Protein AF-A0A5W3ESB8-F1 (afdb_monomer_lite)

Sequence (251 aa):
MNVNPLAALSGFVAKASTILPKAFSGSQQELALTTYDDMSDVSKWMQQEKFLNFTGMLVPVPPGFNTYVMDHIERLESVWAVLQKIQEGVLSPIDKRFGAMTHDLGMLTLPIGFKFKDLNYPLKNINPKDLVEKLAKSYTNNVIDQRAIEKTYHSAGEIDVAFNRAKALNLEVTKKLQKGIDRTVESINVSVDIISNSQVHPNVAAELVKMADMGADWVELFGLFMKQINELTECLNVTGDRLKTLKANKK

Organism: NCBI:txid340190

Structure (mmCIF, N/CA/C/O backbone):
data_AF-A0A5W3ESB8-F1
#
_entry.id   AF-A0A5W3ESB8-F1
#
loop_
_atom_site.group_PDB
_atom_site.id
_atom_site.type_symbol
_atom_site.label_atom_id
_atom_site.label_alt_id
_atom_site.label_comp_id
_atom_site.label_asym_id
_atom_site.label_entity_id
_atom_site.label_seq_id
_atom_site.pdbx_PDB_ins_code
_atom_site.Cartn_x
_atom_site.Cartn_y
_atom_site.Cartn_z
_atom_site.occupancy
_atom_site.B_iso_or_equiv
_atom_site.auth_seq_id
_atom_site.auth_comp_id
_atom_site.auth_asym_id
_atom_site.auth_atom_id
_atom_site.pdbx_PDB_model_num
ATOM 1 N N . MET A 1 1 ? 3.541 18.394 -30.686 1.00 32.91 1 MET A N 1
ATOM 2 C CA . MET A 1 1 ? 4.261 18.483 -29.398 1.00 32.91 1 MET A CA 1
ATOM 3 C C . MET A 1 1 ? 5.118 17.236 -29.269 1.00 32.91 1 MET A C 1
ATOM 5 O O . MET A 1 1 ? 4.553 16.154 -29.202 1.00 32.91 1 MET A O 1
ATOM 9 N N . ASN A 1 2 ? 6.447 17.370 -29.329 1.00 34.72 2 ASN A N 1
ATOM 10 C CA . ASN A 1 2 ? 7.373 16.267 -29.050 1.00 34.72 2 ASN A CA 1
ATOM 11 C C . ASN A 1 2 ? 7.319 15.989 -27.546 1.00 34.72 2 ASN A C 1
ATOM 13 O O . ASN A 1 2 ? 8.014 16.632 -26.764 1.00 34.72 2 ASN A O 1
ATOM 17 N N . VAL A 1 3 ? 6.431 15.090 -27.135 1.00 49.00 3 VAL A N 1
ATOM 18 C CA . VAL A 1 3 ? 6.453 14.544 -25.779 1.00 49.00 3 VAL A CA 1
ATOM 19 C C . VAL A 1 3 ? 7.736 13.727 -25.695 1.00 49.00 3 VAL A C 1
ATOM 21 O O . VAL A 1 3 ? 7.916 12.825 -26.510 1.00 49.00 3 VAL A O 1
ATOM 24 N N . ASN A 1 4 ? 8.655 14.074 -24.789 1.00 65.44 4 ASN A N 1
ATOM 25 C CA . ASN A 1 4 ? 9.836 13.250 -24.540 1.00 65.44 4 ASN A CA 1
ATOM 26 C C . ASN A 1 4 ? 9.333 11.832 -24.209 1.00 65.44 4 ASN A C 1
ATOM 28 O O . ASN A 1 4 ? 8.689 11.664 -23.169 1.00 65.44 4 ASN A O 1
ATOM 32 N N . PRO A 1 5 ? 9.566 10.827 -25.071 1.00 63.78 5 PRO A N 1
ATOM 33 C CA . PRO A 1 5 ? 8.951 9.514 -24.919 1.00 63.78 5 PRO A CA 1
ATOM 34 C C . PRO A 1 5 ? 9.461 8.774 -23.674 1.00 63.78 5 PRO A C 1
ATOM 36 O O . PRO A 1 5 ? 8.889 7.760 -23.301 1.00 63.78 5 PRO A O 1
ATOM 39 N N . LEU A 1 6 ? 10.497 9.290 -23.001 1.00 80.62 6 LEU A N 1
ATOM 40 C CA . LEU A 1 6 ? 11.041 8.751 -21.754 1.00 80.62 6 LEU A CA 1
ATOM 41 C C . LEU A 1 6 ? 10.543 9.494 -20.501 1.00 80.62 6 LEU A C 1
ATOM 43 O O . LEU A 1 6 ? 10.873 9.092 -19.390 1.00 80.62 6 LEU A O 1
ATOM 47 N N . ALA A 1 7 ? 9.698 10.526 -20.636 1.00 81.12 7 ALA A N 1
ATOM 48 C CA . ALA A 1 7 ? 9.138 11.258 -19.492 1.00 81.12 7 ALA A CA 1
ATOM 49 C C . ALA A 1 7 ? 8.309 10.367 -18.545 1.00 81.12 7 ALA A C 1
ATOM 51 O O . ALA A 1 7 ? 8.210 10.646 -17.352 1.00 81.12 7 ALA A O 1
ATOM 52 N N . ALA A 1 8 ? 7.732 9.272 -19.047 1.00 80.69 8 ALA A N 1
ATOM 53 C CA . ALA A 1 8 ? 7.038 8.304 -18.200 1.00 80.69 8 ALA A CA 1
ATOM 54 C C . ALA A 1 8 ? 8.003 7.488 -17.320 1.00 80.69 8 ALA A C 1
ATOM 56 O O . ALA A 1 8 ? 7.617 7.081 -16.227 1.00 80.69 8 ALA A O 1
ATOM 57 N N . LEU A 1 9 ? 9.263 7.297 -17.738 1.00 84.88 9 LEU A N 1
ATOM 58 C CA . LEU A 1 9 ? 10.273 6.625 -16.913 1.00 84.88 9 LEU A CA 1
ATOM 59 C C . LEU A 1 9 ? 10.604 7.463 -15.683 1.00 84.88 9 LEU A C 1
ATOM 61 O O . LEU A 1 9 ? 10.511 6.976 -14.558 1.00 84.88 9 LEU A O 1
ATOM 65 N N . SER A 1 10 ? 10.923 8.742 -15.887 1.00 84.31 10 SER A N 1
ATOM 66 C CA . SER A 1 10 ? 11.177 9.668 -14.783 1.00 84.31 10 SER A CA 1
ATOM 67 C C . SER A 1 10 ? 9.927 9.884 -13.924 1.00 84.31 10 SER A C 1
ATOM 69 O O . SER A 1 10 ? 10.034 9.952 -12.702 1.00 84.31 10 SER A O 1
ATOM 71 N N . GLY A 1 11 ? 8.734 9.896 -14.530 1.00 86.19 11 GLY A N 1
ATOM 72 C CA . GLY A 1 11 ? 7.457 9.912 -13.812 1.00 86.19 11 GLY A CA 1
ATOM 73 C C . GLY A 1 11 ? 7.246 8.687 -12.913 1.00 86.19 11 GLY A C 1
ATOM 74 O O . GLY A 1 11 ? 6.858 8.840 -11.755 1.00 86.19 11 GLY A O 1
ATOM 75 N N . PHE A 1 12 ? 7.538 7.480 -13.404 1.00 88.56 12 PHE A N 1
ATOM 76 C CA . PHE A 1 12 ? 7.481 6.251 -12.609 1.00 88.56 12 PHE A CA 1
ATOM 77 C C . PHE A 1 12 ? 8.464 6.290 -11.438 1.00 88.56 12 PHE A C 1
ATOM 79 O O . PHE A 1 12 ? 8.066 6.022 -10.306 1.00 88.56 12 PHE A O 1
ATOM 86 N N . VAL A 1 13 ? 9.719 6.680 -11.678 1.00 86.12 13 VAL A N 1
ATOM 87 C CA . VAL A 1 13 ? 10.720 6.793 -10.609 1.00 86.12 13 VAL A CA 1
ATOM 88 C C . VAL A 1 13 ? 10.307 7.827 -9.573 1.00 86.12 13 VAL A C 1
ATOM 90 O O . VAL A 1 13 ? 10.358 7.544 -8.381 1.00 86.12 13 VAL A O 1
ATOM 93 N N . ALA A 1 14 ? 9.823 8.994 -10.000 1.00 87.00 14 ALA A N 1
ATOM 94 C CA . ALA A 1 14 ? 9.329 10.013 -9.083 1.00 87.00 14 ALA A CA 1
ATOM 95 C C . ALA A 1 14 ? 8.182 9.480 -8.210 1.00 87.00 14 ALA A C 1
ATOM 97 O O . ALA A 1 14 ? 8.181 9.704 -6.997 1.00 87.00 14 ALA A O 1
ATOM 98 N N . LYS A 1 15 ? 7.238 8.726 -8.794 1.00 86.94 15 LYS A N 1
ATOM 99 C CA . LYS A 1 15 ? 6.168 8.051 -8.043 1.00 86.94 15 LYS A CA 1
ATOM 100 C C . LYS A 1 15 ? 6.734 7.023 -7.067 1.00 86.94 15 LYS A C 1
ATOM 102 O O . LYS A 1 15 ? 6.386 7.080 -5.893 1.00 86.94 15 LYS A O 1
ATOM 107 N N . ALA A 1 16 ? 7.621 6.133 -7.506 1.00 84.88 16 ALA A N 1
ATOM 108 C CA . ALA A 1 16 ? 8.222 5.099 -6.664 1.00 84.88 16 ALA A CA 1
ATOM 109 C C . ALA A 1 16 ? 8.998 5.700 -5.480 1.00 84.88 16 ALA A C 1
ATOM 111 O O . ALA A 1 16 ? 8.740 5.331 -4.337 1.00 84.88 16 ALA A O 1
ATOM 112 N N . SER A 1 17 ? 9.856 6.689 -5.739 1.00 84.31 17 SER A N 1
ATOM 113 C CA . SER A 1 17 ? 10.657 7.401 -4.733 1.00 84.31 17 SER A CA 1
ATOM 114 C C . SER A 1 17 ? 9.829 8.275 -3.793 1.00 84.31 17 SER A C 1
ATOM 116 O O . SER A 1 17 ? 10.260 8.559 -2.680 1.00 84.31 17 SER A O 1
ATOM 118 N N . THR A 1 18 ? 8.639 8.713 -4.211 1.00 85.19 18 THR A N 1
ATOM 119 C CA . THR A 1 18 ? 7.760 9.527 -3.361 1.00 85.19 18 THR A CA 1
ATOM 120 C C . THR A 1 18 ? 6.802 8.667 -2.551 1.00 85.19 18 THR A C 1
ATOM 122 O O . THR A 1 18 ? 6.626 8.910 -1.363 1.00 85.19 18 THR A O 1
ATOM 125 N N . ILE A 1 19 ? 6.145 7.698 -3.185 1.00 84.06 19 ILE A N 1
ATOM 126 C CA . ILE A 1 19 ? 5.058 6.925 -2.585 1.00 84.06 19 ILE A CA 1
ATOM 127 C C . ILE A 1 19 ? 5.621 5.842 -1.675 1.00 84.06 19 ILE A C 1
ATOM 129 O O . ILE A 1 19 ? 5.184 5.744 -0.533 1.00 84.06 19 ILE A O 1
ATOM 133 N N . LEU A 1 20 ? 6.591 5.049 -2.144 1.00 81.31 20 LEU A N 1
ATOM 134 C CA . LEU A 1 20 ? 7.028 3.875 -1.393 1.00 81.31 20 LEU A CA 1
ATOM 135 C C . LEU A 1 20 ? 7.763 4.261 -0.098 1.00 81.31 20 LEU A C 1
ATOM 137 O O . LEU A 1 20 ? 7.331 3.796 0.952 1.00 81.31 20 LEU A O 1
ATOM 141 N N . PRO A 1 21 ? 8.762 5.169 -0.088 1.00 73.25 21 PRO A N 1
ATOM 142 C CA . PRO A 1 21 ? 9.413 5.578 1.158 1.00 73.25 21 PRO A CA 1
ATOM 143 C C . PRO A 1 21 ? 8.462 6.280 2.139 1.00 73.25 21 PRO A C 1
ATOM 145 O O . PRO A 1 21 ? 8.479 5.984 3.333 1.00 73.25 21 PRO A O 1
ATOM 148 N N . LYS A 1 22 ? 7.576 7.168 1.652 1.00 69.19 22 LYS A N 1
ATOM 149 C CA . LYS A 1 22 ? 6.584 7.853 2.508 1.00 69.19 22 LYS A CA 1
ATOM 150 C C . LYS A 1 22 ? 5.552 6.900 3.093 1.00 69.19 22 LYS A C 1
ATOM 152 O O . LYS A 1 22 ? 5.066 7.121 4.201 1.00 69.19 22 LYS A O 1
ATOM 157 N N . ALA A 1 23 ? 5.218 5.836 2.371 1.00 63.19 23 ALA A N 1
ATOM 158 C CA . ALA A 1 23 ? 4.316 4.823 2.881 1.00 63.19 23 ALA A CA 1
ATOM 159 C C . ALA A 1 23 ? 4.860 4.179 4.170 1.00 63.19 23 ALA A C 1
ATOM 161 O O . ALA A 1 23 ? 4.074 3.865 5.058 1.00 63.19 23 ALA A O 1
ATOM 162 N N . PHE A 1 24 ? 6.186 4.084 4.327 1.00 66.94 24 PHE A N 1
ATOM 163 C CA . PHE A 1 24 ? 6.838 3.573 5.539 1.00 66.94 24 PHE A CA 1
ATOM 164 C C . PHE A 1 24 ? 7.092 4.632 6.629 1.00 66.94 24 PHE A C 1
ATOM 166 O O . PHE A 1 24 ? 7.367 4.273 7.777 1.00 66.94 24 PHE A O 1
ATOM 173 N N . SER A 1 25 ? 7.012 5.934 6.321 1.00 57.81 25 SER A N 1
ATOM 174 C CA . SER A 1 25 ? 7.247 6.992 7.319 1.00 57.81 25 SER A CA 1
ATOM 175 C C . SER A 1 25 ? 6.044 7.236 8.237 1.00 57.81 25 SER A C 1
ATOM 177 O O . SER A 1 25 ? 6.232 7.598 9.395 1.00 57.81 25 SER A O 1
ATOM 179 N N . GLY A 1 26 ? 4.813 7.002 7.761 1.00 52.88 26 GLY A N 1
ATOM 180 C CA . GLY A 1 26 ? 3.593 7.137 8.581 1.00 52.88 26 GLY A CA 1
ATOM 181 C C . GLY A 1 26 ? 3.473 6.079 9.684 1.00 52.88 26 GLY A C 1
ATOM 182 O O . GLY A 1 26 ? 2.898 6.322 10.734 1.00 52.88 26 GLY A O 1
ATOM 183 N N . SER A 1 27 ? 4.101 4.927 9.486 1.00 50.62 27 SER A N 1
ATOM 184 C CA . SER A 1 27 ? 4.145 3.812 10.434 1.00 50.62 27 SER A CA 1
ATOM 185 C C . SER A 1 27 ? 5.199 3.956 11.545 1.00 50.62 27 SER A C 1
ATOM 187 O O . SER A 1 27 ? 5.255 3.123 12.449 1.00 50.62 27 SER A O 1
ATOM 189 N N . GLN A 1 28 ? 6.045 4.997 11.485 1.00 44.09 28 GLN A N 1
ATOM 190 C CA . GLN A 1 28 ? 7.025 5.341 12.527 1.00 44.09 28 GLN A CA 1
ATOM 191 C C . GLN A 1 28 ? 6.637 6.555 13.378 1.00 44.09 28 GLN A C 1
ATOM 193 O O . GLN A 1 28 ? 7.298 6.790 14.390 1.00 44.09 28 GLN A O 1
ATOM 198 N N . GLN A 1 29 ? 5.593 7.316 13.019 1.00 44.00 29 GLN A N 1
ATOM 199 C CA . GLN A 1 29 ? 4.982 8.222 13.991 1.00 44.00 29 GLN A CA 1
ATOM 200 C C . GLN A 1 29 ? 4.426 7.344 15.099 1.00 44.00 29 GLN A C 1
ATOM 202 O O . GLN A 1 29 ? 3.453 6.632 14.875 1.00 44.00 29 GLN A O 1
ATOM 207 N N . GLU A 1 30 ? 5.158 7.317 16.215 1.00 42.88 30 GLU A N 1
ATOM 208 C CA . GLU A 1 30 ? 4.828 6.710 17.498 1.00 42.88 30 GLU A CA 1
ATOM 209 C C . GLU A 1 30 ? 3.465 6.029 17.478 1.00 42.88 30 GLU A C 1
ATOM 211 O O . GLU A 1 30 ? 2.433 6.656 17.711 1.00 42.88 30 GLU A O 1
ATOM 216 N N . LEU A 1 31 ? 3.454 4.722 17.205 1.00 45.88 31 LEU A N 1
ATOM 217 C CA . LEU A 1 31 ? 2.337 3.888 17.608 1.00 45.88 31 LEU A CA 1
ATOM 218 C C . LEU A 1 31 ? 2.309 3.913 19.141 1.00 45.88 31 LEU A C 1
ATOM 220 O O . LEU A 1 31 ? 2.669 2.936 19.794 1.00 45.88 31 LEU A O 1
ATOM 224 N N . ALA A 1 32 ? 1.799 5.001 19.716 1.00 46.53 32 ALA A N 1
ATOM 225 C CA . ALA A 1 32 ? 1.074 4.997 20.970 1.00 46.53 32 ALA A CA 1
ATOM 226 C C . ALA A 1 32 ? -0.256 4.264 20.732 1.00 46.53 32 ALA A C 1
ATOM 228 O O . ALA A 1 32 ? -1.340 4.736 21.052 1.00 46.53 32 ALA A O 1
ATOM 229 N N . LEU A 1 33 ? -0.165 3.058 20.163 1.00 51.28 33 LEU A N 1
ATOM 230 C CA . LEU A 1 33 ? -1.110 2.016 20.466 1.00 51.28 33 LEU A CA 1
ATOM 231 C C . LEU A 1 33 ? -0.981 1.875 21.971 1.00 51.28 33 LEU A C 1
ATOM 233 O O . LEU A 1 33 ? -0.004 1.301 22.459 1.00 51.28 33 LEU A O 1
ATOM 237 N N . THR A 1 34 ? -1.930 2.474 22.687 1.00 52.78 34 THR A N 1
ATOM 238 C CA . THR A 1 34 ? -2.474 1.923 23.925 1.00 52.78 34 THR A CA 1
ATOM 239 C C . THR A 1 34 ? -2.014 0.471 24.058 1.00 52.78 34 THR A C 1
ATOM 241 O O . THR A 1 34 ? -2.249 -0.335 23.150 1.00 52.78 34 THR A O 1
ATOM 244 N N . THR A 1 35 ? -1.164 0.196 25.051 1.00 57.78 35 THR A N 1
ATOM 245 C CA . THR A 1 35 ? -0.395 -1.054 25.068 1.00 57.78 35 THR A CA 1
ATOM 246 C C . THR A 1 35 ? -1.374 -2.221 24.946 1.00 57.78 35 THR A C 1
ATOM 248 O O . THR A 1 35 ? -2.530 -2.097 25.326 1.00 57.78 35 THR A O 1
ATOM 251 N N . TYR A 1 36 ? -0.966 -3.335 24.339 1.00 52.97 36 TYR A N 1
ATOM 252 C CA . TYR A 1 36 ? -1.852 -4.480 24.059 1.00 52.97 36 TYR A CA 1
ATOM 253 C C . TYR A 1 36 ? -2.752 -4.858 25.258 1.00 52.97 36 TYR A C 1
ATOM 255 O O . TYR A 1 36 ? -3.940 -5.143 25.103 1.00 52.97 36 TYR A O 1
ATOM 263 N N . ASP A 1 37 ? -2.189 -4.753 26.461 1.00 59.97 37 ASP A N 1
ATOM 264 C CA . ASP A 1 37 ? -2.867 -4.985 27.735 1.00 59.97 37 ASP A CA 1
ATOM 265 C C . ASP A 1 37 ? -4.047 -4.027 27.966 1.00 59.97 37 ASP A C 1
ATOM 267 O O . ASP A 1 37 ? -5.120 -4.440 28.404 1.00 59.97 37 ASP A O 1
ATOM 271 N N . ASP A 1 38 ? -3.900 -2.765 27.572 1.00 68.88 38 ASP A N 1
ATOM 272 C CA . ASP A 1 38 ? -4.916 -1.738 27.731 1.00 68.88 38 ASP A CA 1
ATOM 273 C C . ASP A 1 38 ? -6.169 -1.998 26.883 1.00 68.88 38 ASP A C 1
ATOM 275 O O . ASP A 1 38 ? -7.284 -1.770 27.356 1.00 68.88 38 ASP A O 1
ATOM 279 N N . MET A 1 39 ? -6.017 -2.454 25.631 1.00 71.94 39 MET A N 1
ATOM 280 C CA . MET A 1 39 ? -7.172 -2.715 24.757 1.00 71.94 39 MET A CA 1
ATOM 281 C C . MET A 1 39 ? -7.899 -4.004 25.126 1.00 71.94 39 MET A C 1
ATOM 283 O O . MET A 1 39 ? -9.134 -4.020 25.130 1.00 71.94 39 MET A O 1
ATOM 287 N N . SER A 1 40 ? -7.169 -5.042 25.542 1.00 78.38 40 SER A N 1
ATOM 288 C CA . SER A 1 40 ? -7.794 -6.244 26.100 1.00 78.38 40 SER A CA 1
ATOM 289 C C . SER A 1 40 ? -8.605 -5.903 27.357 1.00 78.38 40 SER A C 1
ATOM 291 O O . SER A 1 40 ? -9.748 -6.341 27.516 1.00 78.38 40 SER A O 1
ATOM 293 N N . ASP A 1 41 ? -8.066 -5.047 28.227 1.00 80.75 41 ASP A N 1
ATOM 294 C CA . ASP A 1 41 ? -8.735 -4.606 29.451 1.00 80.75 41 ASP A CA 1
ATOM 295 C C . ASP A 1 41 ? -9.930 -3.681 29.199 1.00 80.75 41 ASP A C 1
ATOM 297 O O . ASP A 1 41 ? -10.897 -3.684 29.972 1.00 80.75 41 ASP A O 1
ATOM 301 N N . VAL A 1 42 ? -9.884 -2.863 28.148 1.00 80.31 42 VAL A N 1
ATOM 302 C CA . VAL A 1 42 ? -11.022 -2.054 27.694 1.00 80.31 42 VAL A CA 1
ATOM 303 C C . VAL A 1 42 ? -12.116 -2.950 27.117 1.00 80.31 42 VAL A C 1
ATOM 305 O O . VAL A 1 42 ? -13.275 -2.807 27.501 1.00 80.31 42 VAL A O 1
ATOM 308 N N . SER A 1 43 ? -11.763 -3.915 26.269 1.00 80.19 43 SER A N 1
ATOM 309 C CA . SER A 1 43 ? -12.713 -4.862 25.676 1.00 80.19 43 SER A CA 1
ATOM 310 C C . SER A 1 43 ? -13.424 -5.701 26.739 1.00 80.19 43 SER A C 1
ATOM 312 O O . SER A 1 43 ? -14.656 -5.760 26.756 1.00 80.19 43 SER A O 1
ATOM 314 N N . LYS A 1 44 ? -12.684 -6.263 27.705 1.00 84.56 44 LYS A N 1
ATOM 315 C CA . LYS A 1 44 ? -13.265 -6.993 28.849 1.00 84.56 44 LYS A CA 1
ATOM 316 C C . LYS A 1 44 ? -14.227 -6.123 29.655 1.00 84.56 44 LYS A C 1
ATOM 318 O O . LYS A 1 44 ? -15.310 -6.579 30.015 1.00 84.56 44 LYS A O 1
ATOM 323 N N . TRP A 1 45 ? -13.862 -4.867 29.913 1.00 84.50 45 TRP A N 1
ATOM 324 C CA . TRP A 1 45 ? -14.741 -3.922 30.602 1.00 84.50 45 TRP A CA 1
ATOM 325 C C . TRP A 1 45 ? -16.016 -3.631 29.797 1.00 84.50 45 TRP A C 1
ATOM 327 O O . TRP A 1 45 ? -17.111 -3.700 30.348 1.00 84.50 45 TRP A O 1
ATOM 337 N N . MET A 1 46 ? -15.917 -3.396 28.487 1.00 81.81 46 MET A N 1
ATOM 338 C CA . MET A 1 46 ? -17.092 -3.192 27.630 1.00 81.81 46 MET A CA 1
ATOM 339 C C . MET A 1 46 ? -18.011 -4.418 27.577 1.00 81.81 46 MET A C 1
ATOM 341 O O . MET A 1 46 ? -19.232 -4.275 27.494 1.00 81.81 46 MET A O 1
ATOM 345 N N . GLN A 1 47 ? -17.445 -5.627 27.628 1.00 83.62 47 GLN A N 1
ATOM 346 C CA . GLN A 1 47 ? -18.220 -6.865 27.727 1.00 83.62 47 GLN A CA 1
ATOM 347 C C . GLN A 1 47 ? -18.976 -6.943 29.060 1.00 83.62 47 GLN A C 1
ATOM 349 O O . GLN A 1 47 ? -20.168 -7.252 29.060 1.00 83.62 47 GLN A O 1
ATOM 354 N N . GLN A 1 48 ? -18.317 -6.612 30.176 1.00 82.81 48 GLN A N 1
ATOM 355 C CA . GLN A 1 48 ? -18.937 -6.560 31.508 1.00 82.81 48 GLN A CA 1
ATOM 356 C C . GLN A 1 48 ? -20.063 -5.519 31.578 1.00 82.81 48 GLN A C 1
ATOM 358 O O . GLN A 1 48 ? -21.142 -5.800 32.093 1.00 82.81 48 GLN A O 1
ATOM 363 N N . GLU A 1 49 ? -19.841 -4.343 30.995 1.00 79.44 49 GLU A N 1
ATOM 364 C CA . GLU A 1 49 ? -20.809 -3.245 30.929 1.00 79.44 49 GLU A CA 1
ATOM 365 C C . GLU A 1 49 ? -21.934 -3.479 29.913 1.00 79.44 49 GLU A C 1
ATOM 367 O O . GLU A 1 49 ? -22.809 -2.630 29.813 1.00 79.44 49 GLU A O 1
ATOM 372 N N . LYS A 1 50 ? -21.945 -4.609 29.186 1.00 77.19 50 LYS A N 1
ATOM 373 C CA . LYS A 1 50 ? -22.824 -4.912 28.042 1.00 77.19 50 LYS A CA 1
ATOM 374 C C . LYS A 1 50 ? -22.679 -3.882 26.916 1.00 77.19 50 LYS A C 1
ATOM 376 O O . LYS A 1 50 ? -23.171 -2.767 27.014 1.00 77.19 50 LYS A O 1
ATOM 381 N N . PHE A 1 51 ? -22.109 -4.295 25.783 1.00 72.00 51 PHE A N 1
ATOM 382 C CA . PHE A 1 51 ? -21.861 -3.451 24.598 1.00 72.00 51 PHE A CA 1
ATOM 383 C C . PHE A 1 51 ? -23.045 -2.552 24.165 1.00 72.00 51 PHE A C 1
ATOM 385 O O . PHE A 1 51 ? -22.834 -1.423 23.736 1.00 72.00 51 PHE A O 1
ATOM 392 N N . LEU A 1 52 ? -24.292 -3.001 24.358 1.00 67.81 52 LEU A N 1
ATOM 393 C CA . LEU A 1 52 ? -25.513 -2.215 24.114 1.00 67.81 52 LEU A CA 1
ATOM 394 C C . LEU A 1 52 ? -25.586 -0.896 24.906 1.00 67.81 52 LEU A C 1
ATOM 396 O O . LEU A 1 52 ? -26.199 0.058 24.433 1.00 67.81 52 LEU A O 1
ATOM 400 N N . ASN A 1 53 ? -24.935 -0.798 26.065 1.00 76.50 53 ASN A N 1
ATOM 401 C CA . ASN A 1 53 ? -24.862 0.437 26.850 1.00 76.50 53 ASN A CA 1
ATOM 402 C C . ASN A 1 53 ? -24.004 1.528 26.183 1.00 76.50 53 ASN A C 1
ATOM 404 O O . ASN A 1 53 ? -24.002 2.665 26.645 1.00 76.50 53 ASN A O 1
ATOM 408 N N . PHE A 1 54 ? -23.301 1.197 25.096 1.00 76.75 54 PHE A N 1
ATOM 409 C CA . PHE A 1 54 ? -22.515 2.128 24.285 1.00 76.75 54 PHE A CA 1
ATOM 410 C C . PHE A 1 54 ? -23.210 2.492 22.961 1.00 76.75 54 PHE A C 1
ATOM 412 O O . PHE A 1 54 ? -22.621 3.196 22.144 1.00 76.75 54 PHE A O 1
ATOM 419 N N . THR A 1 55 ? -24.449 2.032 22.738 1.00 80.12 55 THR A N 1
ATOM 420 C CA . THR A 1 55 ? -25.222 2.327 21.517 1.00 80.12 55 THR A CA 1
ATOM 421 C C . THR A 1 55 ? -25.305 3.835 21.282 1.00 80.12 55 THR A C 1
ATOM 423 O O . THR A 1 55 ? -25.629 4.596 22.194 1.00 80.12 55 THR A O 1
ATOM 426 N N . GLY A 1 56 ? -25.018 4.276 20.056 1.00 81.25 56 GLY A N 1
ATOM 427 C CA . GLY A 1 56 ? -25.023 5.692 19.685 1.00 81.25 56 GLY A CA 1
ATOM 428 C C . GLY A 1 56 ? -23.735 6.448 20.027 1.00 81.25 56 GLY A C 1
ATOM 429 O O . GLY A 1 56 ? -23.591 7.602 19.619 1.00 81.25 56 GLY A O 1
ATOM 430 N N . MET A 1 57 ? -22.769 5.821 20.710 1.00 85.12 57 MET A N 1
ATOM 431 C CA . MET A 1 57 ? -21.454 6.422 20.924 1.00 85.12 57 MET A CA 1
ATOM 432 C C . MET A 1 57 ? -20.744 6.605 19.584 1.00 85.12 57 MET A C 1
ATOM 434 O O . MET A 1 57 ? -20.500 5.641 18.858 1.00 85.12 57 MET A O 1
ATOM 438 N N . LEU A 1 58 ? -20.392 7.848 19.265 1.00 87.38 58 LEU A N 1
ATOM 439 C CA . LEU A 1 58 ? -19.696 8.172 18.028 1.00 87.38 58 LEU A CA 1
ATOM 440 C C . LEU A 1 58 ? -18.220 7.775 18.124 1.00 87.38 58 LEU A C 1
ATOM 442 O O . LEU A 1 58 ? -17.463 8.298 18.948 1.00 87.38 58 LEU A O 1
ATOM 446 N N . VAL A 1 59 ? -17.813 6.863 17.246 1.00 86.75 59 VAL A N 1
ATOM 447 C CA . VAL A 1 59 ? -16.421 6.462 17.037 1.00 86.75 59 VAL A CA 1
ATOM 448 C C . VAL A 1 59 ? -15.927 7.013 15.701 1.00 86.75 59 VAL A C 1
ATOM 450 O O . VAL A 1 59 ? -16.703 7.056 14.740 1.00 86.75 59 VAL A O 1
ATOM 453 N N . PRO A 1 60 ? -14.670 7.476 15.627 1.00 86.38 60 PRO A N 1
ATOM 454 C CA . PRO A 1 60 ? -14.087 7.906 14.366 1.00 86.38 60 PRO A CA 1
ATOM 455 C C . PRO A 1 60 ? -13.995 6.734 13.385 1.00 86.38 60 PRO A C 1
ATOM 457 O O . PRO A 1 60 ? -13.743 5.592 13.778 1.00 86.38 60 PRO A O 1
ATOM 460 N N . VAL A 1 61 ? -14.209 7.028 12.108 1.00 86.06 61 VAL A N 1
ATOM 461 C CA . VAL A 1 61 ? -14.022 6.092 10.995 1.00 86.06 61 VAL A CA 1
ATOM 462 C C . VAL A 1 61 ? -13.308 6.815 9.851 1.00 86.06 61 VAL A C 1
ATOM 464 O O . VAL A 1 61 ? -13.423 8.040 9.768 1.00 86.06 61 VAL A O 1
ATOM 467 N N . PRO A 1 62 ? -12.591 6.100 8.964 1.00 84.25 62 PRO A N 1
ATOM 468 C CA . PRO A 1 62 ? -11.971 6.737 7.810 1.00 84.25 62 PRO A CA 1
ATOM 469 C C . PRO A 1 62 ? -13.002 7.498 6.952 1.00 84.25 62 PRO A C 1
ATOM 471 O O . PRO A 1 62 ? -14.141 7.036 6.822 1.00 84.25 62 PRO A O 1
ATOM 474 N N . PRO A 1 63 ? -12.635 8.624 6.316 1.00 80.12 63 PRO A N 1
ATOM 475 C CA . PRO A 1 63 ? -13.562 9.385 5.484 1.00 80.12 63 PRO A CA 1
ATOM 476 C C . PRO A 1 63 ? -14.136 8.530 4.354 1.00 80.12 63 PRO A C 1
ATOM 478 O O . PRO A 1 63 ? -13.390 7.947 3.573 1.00 80.12 63 PRO A O 1
ATOM 481 N N . GLY A 1 64 ? -15.462 8.450 4.245 1.00 78.69 64 GLY A N 1
ATOM 482 C CA . GLY A 1 64 ? -16.114 7.616 3.229 1.00 78.69 64 GLY A CA 1
ATOM 483 C C . GLY A 1 64 ? -16.374 6.182 3.666 1.00 78.69 64 GLY A C 1
ATOM 484 O O . GLY A 1 64 ? -17.053 5.446 2.952 1.00 78.69 64 GLY A O 1
ATOM 485 N N . PHE A 1 65 ? -15.887 5.765 4.829 1.00 84.38 65 PHE A N 1
ATOM 486 C CA . PHE A 1 65 ? -15.987 4.387 5.281 1.00 84.38 65 PHE A CA 1
ATOM 487 C C . PHE A 1 65 ? -17.437 3.934 5.495 1.00 84.38 65 PHE A C 1
ATOM 489 O O . PHE A 1 65 ? -18.189 4.532 6.266 1.00 84.38 65 PHE A O 1
ATOM 496 N N . ASN A 1 66 ? -17.831 2.842 4.834 1.00 84.19 66 ASN A N 1
ATOM 497 C CA . ASN A 1 66 ? -19.217 2.355 4.855 1.00 84.19 66 ASN A CA 1
ATOM 498 C C . ASN A 1 66 ? -19.355 0.861 5.190 1.00 84.19 66 ASN A C 1
ATOM 500 O O . ASN A 1 66 ? -20.413 0.270 4.994 1.00 84.19 66 ASN A O 1
ATOM 504 N N . THR A 1 67 ? -18.309 0.217 5.703 1.00 86.25 67 THR A N 1
ATOM 505 C CA . THR A 1 67 ? -18.380 -1.202 6.103 1.00 86.25 67 THR A CA 1
ATOM 506 C C . THR A 1 67 ? -18.057 -1.375 7.576 1.00 86.25 67 THR A C 1
ATOM 508 O O . THR A 1 67 ? -17.774 -0.389 8.260 1.00 86.25 67 THR A O 1
ATOM 511 N N . TYR A 1 68 ? -18.135 -2.598 8.094 1.00 88.81 68 TYR A N 1
ATOM 512 C CA . TYR A 1 68 ? -17.596 -2.893 9.417 1.00 88.81 68 TYR A CA 1
ATOM 513 C C . TYR A 1 68 ? -16.068 -2.891 9.374 1.00 88.81 68 TYR A C 1
ATOM 515 O O . TYR A 1 68 ? -15.462 -3.122 8.319 1.00 88.81 68 TYR A O 1
ATOM 523 N N . VAL A 1 69 ? -15.445 -2.585 10.514 1.00 88.81 69 VAL A N 1
ATOM 524 C CA . VAL A 1 69 ? -13.982 -2.496 10.620 1.00 88.81 69 VAL A CA 1
ATOM 525 C C . VAL A 1 69 ? -13.322 -3.835 10.300 1.00 88.81 69 VAL A C 1
ATOM 527 O O . VAL A 1 69 ? -12.351 -3.859 9.547 1.00 88.81 69 VAL A O 1
ATOM 530 N N . MET A 1 70 ? -13.878 -4.951 10.776 1.00 89.12 70 MET A N 1
ATOM 531 C CA . MET A 1 70 ? -13.324 -6.273 10.472 1.00 89.12 70 MET A CA 1
ATOM 532 C C . MET A 1 70 ? -13.392 -6.635 8.995 1.00 89.12 70 MET A C 1
ATOM 534 O O . MET A 1 70 ? -12.386 -7.078 8.446 1.00 89.12 70 MET A O 1
ATOM 538 N N . ASP A 1 71 ? -14.519 -6.377 8.327 1.00 89.94 71 ASP A N 1
ATOM 539 C CA . ASP A 1 71 ? -14.647 -6.631 6.886 1.00 89.94 71 ASP A CA 1
ATOM 540 C C . ASP A 1 71 ? -13.584 -5.865 6.091 1.00 89.94 71 ASP A C 1
ATOM 542 O O . ASP A 1 71 ? -13.069 -6.336 5.075 1.00 89.94 71 ASP A O 1
ATOM 546 N N . HIS A 1 72 ? -13.262 -4.650 6.539 1.00 90.69 72 HIS A N 1
ATOM 547 C CA . HIS A 1 72 ? -12.227 -3.845 5.916 1.00 90.69 72 HIS A CA 1
ATOM 548 C C . HIS A 1 72 ? -10.826 -4.402 6.176 1.00 90.69 72 HIS A C 1
ATOM 550 O O . HIS A 1 72 ? -10.051 -4.529 5.229 1.00 90.69 72 HIS A O 1
ATOM 556 N N . ILE A 1 73 ? -10.522 -4.803 7.415 1.00 90.12 73 ILE A N 1
ATOM 557 C CA . ILE A 1 73 ? -9.255 -5.462 7.769 1.00 90.12 73 ILE A CA 1
ATOM 558 C C . ILE A 1 73 ? -9.049 -6.725 6.928 1.00 90.12 73 ILE A C 1
ATOM 560 O O . ILE A 1 73 ? -7.979 -6.913 6.359 1.00 90.12 73 ILE A O 1
ATOM 564 N N . GLU A 1 74 ? -10.076 -7.555 6.761 1.00 91.25 74 GLU A N 1
ATOM 565 C CA . GLU A 1 74 ? -9.996 -8.762 5.930 1.00 91.25 74 GLU A CA 1
ATOM 566 C C . GLU A 1 74 ? -9.720 -8.447 4.455 1.00 91.25 74 GLU A C 1
ATOM 568 O O . GLU A 1 74 ? -8.954 -9.149 3.784 1.00 91.25 74 GLU A O 1
ATOM 573 N N . ARG A 1 75 ? -10.302 -7.362 3.926 1.00 91.56 75 ARG A N 1
ATOM 574 C CA . ARG A 1 75 ? -9.977 -6.892 2.571 1.00 91.56 75 ARG A CA 1
ATOM 575 C C . ARG A 1 75 ? -8.536 -6.407 2.478 1.00 91.56 75 ARG A C 1
ATOM 577 O O . ARG A 1 75 ? -7.872 -6.765 1.505 1.00 91.56 75 ARG A O 1
ATOM 584 N N . LEU A 1 76 ? -8.059 -5.642 3.462 1.00 91.19 76 LEU A N 1
ATOM 585 C CA . LEU A 1 76 ? -6.675 -5.173 3.523 1.00 91.19 76 LEU A CA 1
ATOM 586 C C . LEU A 1 76 ? -5.703 -6.355 3.564 1.00 91.19 76 LEU A C 1
ATOM 588 O O . LEU A 1 76 ? -4.814 -6.433 2.724 1.00 91.19 76 LEU A O 1
ATOM 592 N N . GLU A 1 77 ? -5.910 -7.327 4.448 1.00 90.69 77 GLU A N 1
ATOM 593 C CA . GLU A 1 77 ? -5.068 -8.526 4.531 1.00 90.69 77 GLU A CA 1
ATOM 594 C C . GLU A 1 77 ? -5.070 -9.338 3.231 1.00 90.69 77 GLU A C 1
ATOM 596 O O . GLU A 1 77 ? -4.030 -9.820 2.778 1.00 90.69 77 GLU A O 1
ATOM 601 N N . SER A 1 78 ? -6.224 -9.450 2.572 1.00 92.19 78 SER A N 1
ATOM 602 C CA . SER A 1 78 ? -6.293 -10.133 1.284 1.00 92.19 78 SER A CA 1
ATOM 603 C C . SER A 1 78 ? -5.503 -9.413 0.187 1.00 92.19 78 SER A C 1
ATOM 605 O O . SER A 1 78 ? -4.927 -10.083 -0.671 1.00 92.19 78 SER A O 1
ATOM 607 N N . VAL A 1 79 ? -5.473 -8.078 0.186 1.00 92.25 79 VAL A N 1
ATOM 608 C CA . VAL A 1 79 ? -4.657 -7.296 -0.755 1.00 92.25 79 VAL A CA 1
ATOM 609 C C . VAL A 1 79 ? -3.174 -7.373 -0.374 1.00 92.25 79 VAL A C 1
ATOM 611 O O . VAL A 1 79 ? -2.320 -7.554 -1.245 1.00 92.25 79 VAL A O 1
ATOM 614 N N . TRP A 1 80 ? -2.864 -7.347 0.923 1.00 91.19 80 TRP A N 1
ATOM 615 C CA . TRP A 1 80 ? -1.514 -7.520 1.458 1.00 91.19 80 TRP A CA 1
ATOM 616 C C . TRP A 1 80 ? -0.877 -8.848 1.052 1.00 91.19 80 TRP A C 1
ATOM 618 O O . TRP A 1 80 ? 0.297 -8.878 0.681 1.00 91.19 80 TRP A O 1
ATOM 628 N N . ALA A 1 81 ? -1.662 -9.931 1.024 1.00 90.69 81 ALA A N 1
ATOM 629 C CA . ALA A 1 81 ? -1.200 -11.251 0.602 1.00 90.69 81 ALA A CA 1
ATOM 630 C C . ALA A 1 81 ? -0.501 -11.228 -0.773 1.00 90.69 81 ALA A C 1
ATOM 632 O O . ALA A 1 81 ? 0.426 -12.009 -1.007 1.00 90.69 81 ALA A O 1
ATOM 633 N N . VAL A 1 82 ? -0.911 -10.306 -1.651 1.00 91.94 82 VAL A N 1
ATOM 634 C CA . VAL A 1 82 ? -0.275 -10.035 -2.945 1.00 91.94 82 VAL A CA 1
ATOM 635 C C . VAL A 1 82 ? 0.804 -8.955 -2.824 1.00 91.94 82 VAL A C 1
ATOM 637 O O . VAL A 1 82 ? 1.929 -9.167 -3.281 1.00 91.94 82 VAL A O 1
ATOM 640 N N . LEU A 1 83 ? 0.488 -7.812 -2.202 1.00 90.12 83 LEU A N 1
ATOM 641 C CA . LEU A 1 83 ? 1.374 -6.640 -2.146 1.00 90.12 83 LEU A CA 1
ATOM 642 C C . LEU A 1 83 ? 2.687 -6.873 -1.400 1.00 90.12 83 LEU A C 1
ATOM 644 O O . LEU A 1 83 ? 3.685 -6.247 -1.748 1.00 90.12 83 LEU A O 1
ATOM 648 N N . GLN A 1 84 ? 2.742 -7.813 -0.456 1.00 88.44 84 GLN A N 1
ATOM 649 C CA . GLN A 1 84 ? 3.995 -8.183 0.210 1.00 88.44 84 GLN A CA 1
ATOM 650 C C . GLN A 1 84 ? 5.084 -8.640 -0.781 1.00 88.44 84 GLN A C 1
ATOM 652 O O . GLN A 1 84 ? 6.272 -8.581 -0.474 1.00 88.44 84 GLN A O 1
ATOM 657 N N . LYS A 1 85 ? 4.691 -9.076 -1.990 1.00 90.38 85 LYS A N 1
ATOM 658 C CA . LYS A 1 85 ? 5.595 -9.495 -3.068 1.00 90.38 85 LYS A CA 1
ATOM 659 C C . LYS A 1 85 ? 5.909 -8.380 -4.063 1.00 90.38 85 LYS A C 1
ATOM 661 O O . LYS A 1 85 ? 6.527 -8.670 -5.077 1.00 90.38 85 LYS A O 1
ATOM 666 N N . ILE A 1 86 ? 5.515 -7.124 -3.835 1.00 91.44 86 ILE A N 1
ATOM 667 C CA . ILE A 1 86 ? 5.730 -6.033 -4.806 1.00 91.44 86 ILE A CA 1
ATOM 668 C C . ILE A 1 86 ? 7.214 -5.851 -5.172 1.00 91.44 86 ILE A C 1
ATOM 670 O O . ILE A 1 86 ? 7.554 -5.645 -6.339 1.00 91.44 86 ILE A O 1
ATOM 674 N N . GLN A 1 87 ? 8.111 -6.003 -4.194 1.00 90.31 87 GLN A N 1
ATOM 675 C CA . GLN A 1 87 ? 9.547 -5.820 -4.391 1.00 90.31 87 GLN A CA 1
ATOM 676 C C . GLN A 1 87 ? 10.152 -6.906 -5.294 1.00 90.31 87 GLN A C 1
ATOM 678 O O . GLN A 1 87 ? 10.805 -6.580 -6.282 1.00 90.31 87 GLN A O 1
ATOM 683 N N . GLU A 1 88 ? 9.910 -8.187 -5.013 1.00 91.31 88 GLU A N 1
ATOM 684 C CA . GLU A 1 88 ? 10.418 -9.304 -5.829 1.00 91.31 88 GLU A CA 1
ATOM 685 C C . GLU A 1 88 ? 9.593 -9.530 -7.107 1.00 91.31 88 GLU A C 1
ATOM 687 O O . GLU A 1 88 ? 10.096 -10.004 -8.125 1.00 91.31 88 GLU A O 1
ATOM 692 N N . GLY A 1 89 ? 8.307 -9.205 -7.045 1.00 91.56 89 GLY A N 1
ATOM 693 C CA . GLY A 1 89 ? 7.296 -9.534 -8.037 1.00 91.56 89 GLY A CA 1
ATOM 694 C C . GLY A 1 89 ? 7.128 -8.509 -9.152 1.00 91.56 89 GLY A C 1
ATOM 695 O O . GLY A 1 89 ? 6.604 -8.873 -10.205 1.00 91.56 89 GLY A O 1
ATOM 696 N N . VAL A 1 90 ? 7.562 -7.262 -8.932 1.00 93.56 90 VAL A N 1
ATOM 697 C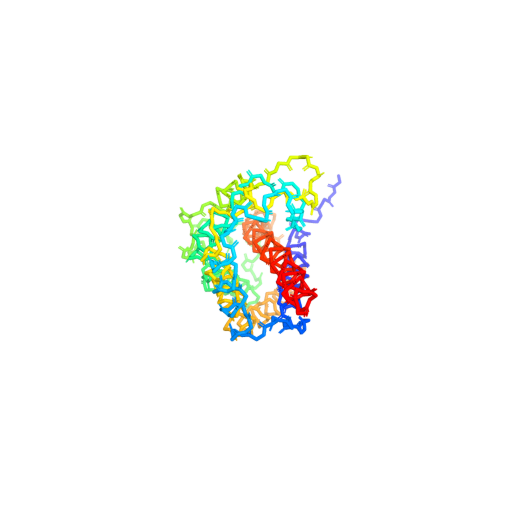 CA . VAL A 1 90 ? 7.421 -6.145 -9.885 1.00 93.56 90 VAL A CA 1
ATOM 698 C C . VAL A 1 90 ? 8.693 -5.306 -9.947 1.00 93.56 90 VAL A C 1
ATOM 700 O O . VAL A 1 90 ? 9.307 -5.215 -11.008 1.00 93.56 90 VAL A O 1
ATOM 703 N N . LEU A 1 91 ? 9.131 -4.739 -8.817 1.00 93.31 91 LEU A N 1
ATOM 704 C CA . LEU A 1 91 ? 10.225 -3.760 -8.809 1.00 93.31 91 LEU A CA 1
ATOM 705 C C . LEU A 1 91 ? 11.571 -4.384 -9.198 1.00 93.31 91 LEU A C 1
ATOM 707 O O . LEU A 1 91 ? 12.278 -3.835 -10.032 1.00 93.31 91 LEU A O 1
ATOM 711 N N . SER A 1 92 ? 11.909 -5.556 -8.660 1.00 94.19 92 SER A N 1
ATOM 712 C CA . SER A 1 92 ? 13.162 -6.255 -8.979 1.00 94.19 92 SER A CA 1
ATOM 713 C C . SER A 1 92 ? 13.262 -6.686 -10.453 1.00 94.19 92 SER A C 1
ATOM 715 O O . SER A 1 92 ? 14.327 -6.522 -11.045 1.00 94.19 92 SER A O 1
ATOM 717 N N . PRO A 1 93 ? 12.208 -7.240 -11.089 1.00 94.62 93 PRO A N 1
ATOM 718 C CA . PRO A 1 93 ? 12.195 -7.468 -12.534 1.00 94.62 93 PRO A CA 1
ATOM 719 C C . PRO A 1 93 ? 12.432 -6.199 -13.364 1.00 94.62 93 PRO A C 1
ATOM 721 O O . PRO A 1 93 ? 13.201 -6.245 -14.324 1.00 94.62 93 PRO A O 1
ATOM 724 N N . ILE A 1 94 ? 11.806 -5.080 -12.982 1.00 94.00 94 ILE A N 1
ATOM 725 C CA . ILE A 1 94 ? 11.997 -3.778 -13.639 1.00 94.00 94 ILE A CA 1
ATOM 726 C C . ILE A 1 94 ? 13.448 -3.304 -13.476 1.00 94.00 94 ILE A C 1
ATOM 728 O O . ILE A 1 94 ? 14.098 -2.984 -14.468 1.00 94.00 94 ILE A O 1
ATOM 732 N N . ASP A 1 95 ? 13.975 -3.337 -12.252 1.00 94.50 95 ASP A N 1
ATOM 733 C CA . ASP A 1 95 ? 15.352 -2.961 -11.912 1.00 94.50 95 ASP A CA 1
ATOM 734 C C . ASP A 1 95 ? 16.379 -3.764 -12.714 1.00 94.50 95 ASP A C 1
ATOM 736 O O . ASP A 1 95 ? 17.206 -3.198 -13.425 1.00 94.50 95 ASP A O 1
ATOM 740 N N . LYS A 1 96 ? 16.256 -5.096 -12.719 1.00 93.62 96 LYS A N 1
ATOM 741 C CA . LYS A 1 96 ? 17.125 -5.972 -13.520 1.00 93.62 96 LYS A CA 1
ATOM 742 C C . LYS A 1 96 ? 17.065 -5.639 -15.004 1.00 93.62 96 LYS A C 1
ATOM 744 O O . LYS A 1 96 ? 18.087 -5.714 -15.685 1.00 93.62 96 LYS A O 1
ATOM 749 N N . ARG A 1 97 ? 15.879 -5.307 -15.527 1.00 92.44 97 ARG A N 1
ATOM 750 C CA . ARG A 1 97 ? 15.732 -4.981 -16.945 1.00 92.44 97 ARG A CA 1
ATOM 751 C C . ARG A 1 97 ? 16.380 -3.643 -17.280 1.00 92.44 97 ARG A C 1
ATOM 753 O O . ARG A 1 97 ? 17.090 -3.581 -18.280 1.00 92.44 97 ARG A O 1
ATOM 760 N N . PHE A 1 98 ? 16.183 -2.619 -16.452 1.00 91.88 98 PHE A N 1
ATOM 761 C CA . PHE A 1 98 ? 16.859 -1.338 -16.629 1.00 91.88 98 PHE A CA 1
ATOM 762 C C . PHE A 1 98 ? 18.378 -1.474 -16.484 1.00 91.88 98 PHE A C 1
ATOM 764 O O . PHE A 1 98 ? 19.100 -1.004 -17.357 1.00 91.88 98 PHE A O 1
ATOM 771 N N . GLY A 1 99 ? 18.870 -2.198 -15.476 1.00 91.44 99 GLY A N 1
ATOM 772 C CA . GLY A 1 99 ? 20.303 -2.455 -15.308 1.00 91.44 99 GLY A CA 1
ATOM 773 C C . GLY A 1 99 ? 20.926 -3.205 -16.492 1.00 91.44 99 GLY A C 1
ATOM 774 O O . GLY A 1 99 ? 22.020 -2.882 -16.938 1.00 91.44 99 GLY A O 1
ATOM 775 N N . ALA A 1 100 ? 20.219 -4.171 -17.085 1.00 90.44 100 ALA A N 1
ATOM 776 C CA . ALA A 1 100 ? 20.701 -4.833 -18.300 1.00 90.44 100 ALA A CA 1
ATOM 777 C C . ALA A 1 100 ? 20.823 -3.862 -19.491 1.00 90.44 100 ALA A C 1
ATOM 779 O O . ALA A 1 100 ? 21.733 -3.991 -20.304 1.00 90.44 100 ALA A O 1
ATOM 780 N N . MET A 1 101 ? 19.919 -2.885 -19.590 1.00 88.56 101 MET A N 1
ATOM 781 C CA . MET A 1 101 ? 19.927 -1.884 -20.658 1.00 88.56 101 MET A CA 1
ATOM 782 C C . MET A 1 101 ? 21.023 -0.838 -20.489 1.00 88.56 101 MET A C 1
ATOM 784 O O . MET A 1 101 ? 21.559 -0.375 -21.489 1.00 88.56 101 MET A O 1
ATOM 788 N N . THR A 1 102 ? 21.383 -0.474 -19.256 1.00 90.06 102 THR A N 1
ATOM 789 C CA . THR A 1 102 ? 22.492 0.463 -19.019 1.00 90.06 102 THR A CA 1
ATOM 790 C C . THR A 1 102 ? 23.849 -0.139 -19.376 1.00 90.06 102 THR A C 1
ATOM 792 O O . THR A 1 102 ? 24.755 0.596 -19.760 1.00 90.06 102 THR A O 1
ATOM 795 N N . HIS A 1 103 ? 23.991 -1.466 -19.308 1.00 88.94 103 HIS A N 1
ATOM 796 C CA . HIS A 1 103 ? 25.201 -2.171 -19.738 1.00 88.94 103 HIS A CA 1
ATOM 797 C C . HIS A 1 103 ? 25.332 -2.317 -21.261 1.00 88.94 103 HIS A C 1
ATOM 799 O O . HIS A 1 103 ? 26.448 -2.479 -21.750 1.00 88.94 103 HIS A O 1
ATOM 805 N N . ASP A 1 104 ? 24.228 -2.239 -22.006 1.00 87.25 104 ASP A N 1
ATOM 806 C CA . ASP A 1 104 ? 24.213 -2.350 -23.466 1.00 87.25 104 ASP A CA 1
ATOM 807 C C . ASP A 1 104 ? 23.327 -1.265 -24.093 1.00 87.25 104 ASP A C 1
ATOM 809 O O . ASP A 1 104 ? 22.245 -1.509 -24.636 1.00 87.25 104 ASP A O 1
ATOM 813 N N . LEU A 1 105 ? 23.807 -0.021 -24.008 1.00 86.88 105 LEU A N 1
ATOM 814 C CA . LEU A 1 105 ? 23.115 1.146 -24.562 1.00 86.88 105 LEU A CA 1
ATOM 815 C C . LEU A 1 105 ? 22.950 1.063 -26.087 1.00 86.88 105 LEU A C 1
ATOM 817 O O . LEU A 1 105 ? 22.022 1.657 -26.636 1.00 86.88 105 LEU A O 1
ATOM 821 N N . GLY A 1 106 ? 23.805 0.301 -26.780 1.00 86.12 106 GLY A N 1
ATOM 822 C CA . GLY A 1 106 ? 23.698 0.085 -28.224 1.00 86.12 106 GLY A CA 1
ATOM 823 C C . GLY A 1 106 ? 22.357 -0.540 -28.605 1.00 86.12 106 GLY A C 1
ATOM 824 O O . GLY A 1 106 ? 21.714 -0.105 -29.564 1.00 86.12 106 GLY A O 1
ATOM 825 N N . MET A 1 107 ? 21.867 -1.478 -27.791 1.00 85.94 107 MET A N 1
ATOM 826 C CA . MET A 1 107 ? 20.568 -2.121 -27.996 1.00 85.94 107 MET A CA 1
ATOM 827 C C . MET A 1 107 ? 19.390 -1.148 -27.898 1.00 85.94 107 MET A C 1
ATOM 829 O O . MET A 1 107 ? 18.373 -1.368 -28.556 1.00 85.94 107 MET A O 1
ATOM 833 N N . LEU A 1 108 ? 19.511 -0.043 -27.154 1.00 86.69 108 LEU A N 1
ATOM 834 C CA . LEU A 1 108 ? 18.450 0.967 -27.057 1.00 86.69 108 LEU A CA 1
ATOM 835 C C . LEU A 1 108 ? 18.208 1.695 -28.382 1.00 86.69 108 LEU A C 1
ATOM 837 O O . LEU A 1 108 ? 17.098 2.169 -28.622 1.00 86.69 108 LEU A O 1
ATOM 841 N N . THR A 1 109 ? 19.212 1.748 -29.260 1.00 87.31 109 THR A N 1
ATOM 842 C CA . THR A 1 109 ? 19.111 2.382 -30.584 1.00 87.31 109 THR A CA 1
ATOM 843 C C . THR A 1 109 ? 18.479 1.472 -31.642 1.00 87.31 109 THR A C 1
ATOM 845 O O . THR A 1 109 ? 18.080 1.945 -32.708 1.00 87.31 109 THR A O 1
ATOM 848 N N . LEU A 1 110 ? 18.335 0.175 -31.349 1.00 88.25 110 LEU A N 1
ATOM 849 C CA . LEU A 1 110 ? 17.768 -0.800 -32.274 1.00 88.25 110 LEU A CA 1
ATOM 850 C C . LEU A 1 110 ? 16.244 -0.900 -32.109 1.00 88.25 110 LEU A C 1
ATOM 852 O O . LEU A 1 110 ? 15.752 -1.018 -30.989 1.00 88.25 110 LEU A O 1
ATOM 856 N N . PRO A 1 111 ? 15.463 -0.987 -33.202 1.00 82.19 111 PRO A N 1
ATOM 857 C CA . PRO A 1 111 ? 13.996 -1.037 -33.148 1.00 82.19 111 PRO A CA 1
ATOM 858 C C . PRO A 1 111 ? 13.416 -2.256 -32.415 1.00 82.19 111 PRO A C 1
ATOM 860 O O . PRO A 1 111 ? 12.228 -2.262 -32.093 1.00 82.19 111 PRO A O 1
ATOM 863 N N . ILE A 1 112 ? 14.231 -3.288 -32.181 1.00 84.25 112 ILE A N 1
ATOM 864 C CA . ILE A 1 112 ? 13.862 -4.546 -31.517 1.00 84.25 112 ILE A CA 1
ATOM 865 C C . ILE A 1 112 ? 14.646 -4.790 -30.221 1.00 84.25 112 ILE A C 1
ATOM 867 O O . ILE A 1 112 ? 14.588 -5.894 -29.688 1.00 84.25 112 ILE A O 1
ATOM 871 N N . GLY A 1 113 ? 15.372 -3.789 -29.709 1.00 80.69 113 GLY A N 1
ATOM 872 C CA . GLY A 1 113 ? 16.235 -3.950 -28.534 1.00 80.69 113 GLY A CA 1
ATOM 873 C C . GLY A 1 113 ? 15.499 -4.326 -27.244 1.00 80.69 113 GLY A C 1
ATOM 874 O O . GLY A 1 113 ? 16.083 -4.899 -26.322 1.00 80.69 113 GLY A O 1
ATOM 875 N N . PHE A 1 114 ? 14.194 -4.052 -27.177 1.00 89.31 114 PHE A N 1
ATOM 876 C CA . PHE A 1 114 ? 13.332 -4.451 -26.072 1.00 89.31 114 PHE A CA 1
ATOM 877 C C . PHE A 1 114 ? 11.878 -4.595 -26.509 1.00 89.31 114 PHE A C 1
ATOM 879 O O . PHE A 1 114 ? 11.387 -3.813 -27.322 1.00 89.31 114 PHE A O 1
ATOM 886 N N . LYS A 1 115 ? 11.187 -5.570 -25.913 1.00 88.50 115 LYS A N 1
ATOM 887 C CA . LYS A 1 115 ? 9.730 -5.681 -25.930 1.00 88.50 115 LYS A CA 1
ATOM 888 C C . LYS A 1 115 ? 9.244 -6.001 -24.523 1.00 88.50 115 LYS A C 1
ATOM 890 O O . LYS A 1 115 ? 9.758 -6.913 -23.879 1.00 88.50 115 LYS A O 1
ATOM 895 N N . PHE A 1 116 ? 8.222 -5.289 -24.065 1.00 87.94 116 PHE A N 1
ATOM 896 C CA . PHE A 1 116 ? 7.653 -5.444 -22.730 1.00 87.94 116 PHE A CA 1
ATOM 897 C C . PHE A 1 116 ? 7.117 -6.858 -22.489 1.00 87.94 116 PHE A C 1
ATOM 899 O O . PHE A 1 116 ? 7.278 -7.402 -21.404 1.00 87.94 116 PHE A O 1
ATOM 906 N N . LYS A 1 117 ? 6.556 -7.500 -23.521 1.00 87.50 117 LYS A N 1
ATOM 907 C CA . LYS A 1 117 ? 6.050 -8.881 -23.438 1.00 87.50 117 LYS A CA 1
ATOM 908 C C . LYS A 1 117 ? 7.111 -9.914 -23.022 1.00 87.50 117 LYS A C 1
ATOM 910 O O . LYS A 1 117 ? 6.750 -10.991 -22.560 1.00 87.50 117 LYS A O 1
ATOM 915 N N . ASP A 1 118 ? 8.393 -9.596 -23.214 1.00 86.06 118 ASP A N 1
ATOM 916 C CA . ASP A 1 118 ? 9.511 -10.478 -22.874 1.00 86.06 118 ASP A CA 1
ATOM 917 C C . ASP A 1 118 ? 9.955 -10.286 -21.407 1.00 86.06 118 ASP A C 1
ATOM 919 O O . ASP A 1 118 ? 10.765 -11.058 -20.891 1.00 86.06 118 ASP A O 1
ATOM 923 N N . LEU A 1 119 ? 9.415 -9.280 -20.702 1.00 89.50 119 LEU A N 1
ATOM 924 C CA . LEU A 1 119 ? 9.627 -9.097 -19.270 1.00 89.50 119 LEU A CA 1
ATOM 925 C C . LEU A 1 119 ? 8.895 -10.197 -18.497 1.00 89.50 119 LEU A C 1
ATOM 927 O O . LEU A 1 119 ? 7.668 -10.210 -18.391 1.00 89.50 119 LEU A O 1
ATOM 931 N N . ASN A 1 120 ? 9.654 -11.106 -17.892 1.00 89.44 120 ASN A N 1
ATOM 932 C CA . ASN A 1 120 ? 9.092 -12.089 -16.979 1.00 89.44 120 ASN A CA 1
ATOM 933 C C . ASN A 1 120 ? 9.068 -11.530 -15.553 1.00 89.44 120 ASN A C 1
ATOM 935 O O . ASN A 1 120 ? 10.120 -11.327 -14.947 1.00 89.44 120 ASN A O 1
ATOM 939 N N . TYR A 1 121 ? 7.871 -11.318 -15.008 1.00 91.81 121 TYR A N 1
ATOM 940 C CA . TYR A 1 121 ? 7.680 -10.870 -13.632 1.00 91.81 121 TYR A CA 1
ATOM 941 C C . TYR A 1 121 ? 6.623 -11.732 -12.909 1.00 91.81 121 TYR A C 1
ATOM 943 O O . TYR A 1 121 ? 5.618 -12.108 -13.523 1.00 91.81 121 TYR A O 1
ATOM 951 N N . PRO A 1 122 ? 6.835 -12.095 -11.627 1.00 90.62 122 PRO A N 1
ATOM 952 C CA . PRO A 1 122 ? 5.954 -13.014 -10.897 1.00 90.62 122 PRO A CA 1
ATOM 953 C C . PRO A 1 122 ? 4.482 -12.594 -10.798 1.00 90.62 122 PRO A C 1
ATOM 955 O O . PRO A 1 122 ? 3.611 -13.460 -10.793 1.00 90.62 122 PRO A O 1
ATOM 958 N N . LEU A 1 123 ? 4.185 -11.291 -10.733 1.00 91.19 123 LEU A N 1
ATOM 959 C CA . LEU A 1 123 ? 2.810 -10.797 -10.560 1.00 91.19 123 LEU A CA 1
ATOM 960 C C . LEU A 1 123 ? 2.059 -10.546 -11.879 1.00 91.19 123 LEU A C 1
ATOM 962 O O . LEU A 1 123 ? 0.998 -9.933 -11.871 1.00 91.19 123 LEU A O 1
ATOM 966 N N . LYS A 1 124 ? 2.554 -11.051 -13.017 1.00 89.31 124 LYS A N 1
ATOM 967 C CA . LYS A 1 124 ? 1.976 -10.782 -14.350 1.00 89.31 124 LYS A CA 1
ATOM 968 C C . LYS A 1 124 ? 0.534 -11.224 -14.571 1.00 89.31 124 LYS A C 1
ATOM 970 O O . LYS A 1 124 ? -0.133 -10.691 -15.447 1.00 89.31 124 LYS A O 1
ATOM 975 N N . ASN A 1 125 ? 0.060 -12.189 -13.787 1.00 90.31 125 ASN A N 1
ATOM 976 C CA . ASN A 1 125 ? -1.299 -12.719 -13.898 1.00 90.31 125 ASN A CA 1
ATOM 977 C C . ASN A 1 125 ? -2.307 -11.974 -13.010 1.00 90.31 125 ASN A C 1
ATOM 979 O O . ASN A 1 125 ? -3.473 -12.356 -12.971 1.00 90.31 125 ASN A O 1
ATOM 983 N N . ILE A 1 126 ? -1.865 -10.964 -12.256 1.00 91.88 126 ILE A N 1
ATOM 984 C CA . ILE A 1 126 ? -2.715 -10.187 -11.356 1.00 91.88 126 ILE A CA 1
ATOM 985 C C . ILE A 1 126 ? -2.825 -8.772 -11.909 1.00 91.88 126 ILE A C 1
ATOM 987 O O . ILE A 1 126 ? -1.815 -8.123 -12.178 1.00 91.88 126 ILE A O 1
ATOM 991 N N . ASN A 1 127 ? -4.057 -8.290 -12.050 1.00 90.00 127 ASN A N 1
ATOM 992 C CA . ASN A 1 127 ? -4.323 -6.914 -12.428 1.00 90.00 127 ASN A CA 1
ATOM 993 C C . ASN A 1 127 ? -4.390 -6.035 -11.163 1.00 90.00 127 ASN A C 1
ATOM 995 O O . ASN A 1 1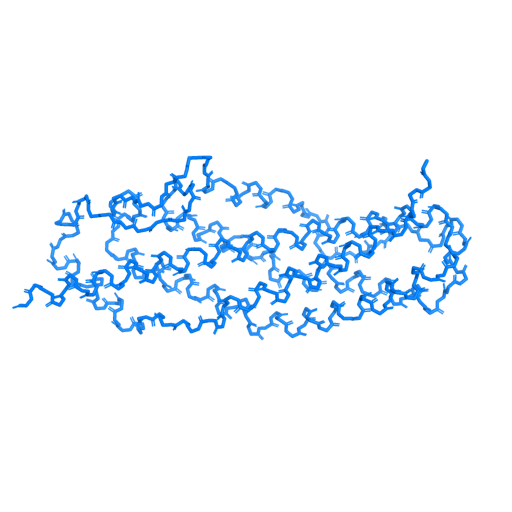27 ? -5.268 -6.256 -10.324 1.00 90.00 127 ASN A O 1
ATOM 999 N N . PRO A 1 128 ? -3.507 -5.031 -10.995 1.00 90.31 128 PRO A N 1
ATOM 1000 C CA . PRO A 1 128 ? -3.544 -4.149 -9.829 1.00 90.31 128 PRO A CA 1
ATOM 1001 C C . PRO A 1 128 ? -4.863 -3.370 -9.722 1.00 90.31 128 PRO A C 1
ATOM 1003 O O . PRO A 1 128 ? -5.300 -3.076 -8.611 1.00 90.31 128 PRO A O 1
ATOM 1006 N N . LYS A 1 129 ? -5.552 -3.098 -10.840 1.00 90.50 129 LYS A N 1
ATOM 1007 C CA . LYS A 1 129 ? -6.840 -2.382 -10.836 1.00 90.50 129 LYS A CA 1
ATOM 1008 C C . LYS A 1 129 ? -7.943 -3.159 -10.119 1.00 90.50 129 LYS A C 1
ATOM 1010 O O . LYS A 1 129 ? -8.701 -2.559 -9.366 1.00 90.50 129 LYS A O 1
ATOM 1015 N N . ASP A 1 130 ? -7.966 -4.483 -10.247 1.00 91.75 130 ASP A N 1
ATOM 1016 C CA . ASP A 1 130 ? -8.935 -5.333 -9.542 1.00 91.75 130 ASP A CA 1
ATOM 1017 C C . ASP A 1 130 ? -8.737 -5.240 -8.015 1.00 91.75 130 ASP A C 1
ATOM 1019 O O . ASP A 1 130 ? -9.691 -5.276 -7.233 1.00 91.75 130 ASP A O 1
ATOM 1023 N N . LEU A 1 131 ? -7.483 -5.082 -7.572 1.00 92.38 131 LEU A N 1
ATOM 1024 C CA . LEU A 1 131 ? -7.146 -4.873 -6.162 1.00 92.38 131 LEU A CA 1
ATOM 1025 C C . LEU A 1 131 ? -7.525 -3.462 -5.697 1.00 92.38 131 LEU A C 1
ATOM 1027 O O . LEU A 1 131 ? -8.048 -3.318 -4.592 1.00 92.38 131 LEU A O 1
ATOM 1031 N N . VAL A 1 132 ? -7.340 -2.439 -6.540 1.00 91.19 132 VAL A N 1
ATOM 1032 C CA . VAL A 1 132 ? -7.824 -1.073 -6.271 1.00 91.19 132 VAL A CA 1
ATOM 1033 C C . VAL A 1 132 ? -9.343 -1.070 -6.094 1.00 91.19 132 VAL A C 1
ATOM 1035 O O . VAL A 1 132 ? -9.840 -0.546 -5.099 1.00 91.19 132 VAL A O 1
ATOM 1038 N N . GLU A 1 133 ? -10.088 -1.708 -6.998 1.00 90.25 133 GLU A N 1
ATOM 1039 C CA . GLU A 1 133 ? -11.545 -1.836 -6.892 1.00 90.25 133 GLU A CA 1
ATOM 1040 C C . GLU A 1 133 ? -11.958 -2.561 -5.607 1.00 90.25 133 GLU A C 1
ATOM 1042 O O . GLU A 1 133 ? -12.913 -2.165 -4.935 1.00 90.25 133 GLU A O 1
ATOM 1047 N N . LYS A 1 134 ? -11.217 -3.605 -5.217 1.00 89.81 134 LYS A N 1
ATOM 1048 C CA . LYS A 1 134 ? -11.455 -4.320 -3.960 1.00 89.81 134 LYS A CA 1
ATOM 1049 C C . LYS A 1 134 ? -11.272 -3.424 -2.732 1.00 89.81 134 LYS A C 1
ATOM 1051 O O . LYS A 1 134 ? -12.096 -3.504 -1.820 1.00 89.81 134 LYS A O 1
ATOM 1056 N N . LEU A 1 135 ? -10.237 -2.582 -2.706 1.00 88.12 135 LEU A N 1
ATOM 1057 C CA . LEU A 1 135 ? -10.021 -1.608 -1.630 1.00 88.12 135 LEU A CA 1
ATOM 1058 C C . LEU A 1 135 ? -11.122 -0.539 -1.617 1.00 88.12 135 LEU A C 1
ATOM 1060 O O . LEU A 1 135 ? -11.679 -0.231 -0.560 1.00 88.12 135 LEU A O 1
ATOM 1064 N N . ALA A 1 136 ? -11.491 -0.033 -2.796 1.00 87.12 136 ALA A N 1
ATOM 1065 C CA . ALA A 1 136 ? -12.502 1.005 -2.964 1.00 87.12 136 ALA A CA 1
ATOM 1066 C C . ALA A 1 136 ? -13.890 0.584 -2.457 1.00 87.12 136 ALA A C 1
ATOM 1068 O O . ALA A 1 136 ? -14.615 1.425 -1.943 1.00 87.12 136 ALA A O 1
ATOM 1069 N N . LYS A 1 137 ? -14.242 -0.712 -2.491 1.00 87.25 137 LYS A N 1
ATOM 1070 C CA . LYS A 1 137 ? -15.522 -1.230 -1.954 1.00 87.25 137 LYS A CA 1
ATOM 1071 C C . LYS A 1 137 ? -15.783 -0.891 -0.483 1.00 87.25 137 LYS A C 1
ATOM 1073 O O . LYS A 1 137 ? -16.930 -0.952 -0.051 1.00 87.25 137 LYS A O 1
ATOM 1078 N N . SER A 1 138 ? -14.745 -0.584 0.296 1.00 82.12 138 SER A N 1
ATOM 1079 C CA . SER A 1 138 ? -14.902 -0.218 1.713 1.00 82.12 138 SER A CA 1
ATOM 1080 C C . SER A 1 138 ? -15.295 1.253 1.910 1.00 82.12 138 SER A C 1
ATOM 1082 O O . SER A 1 138 ?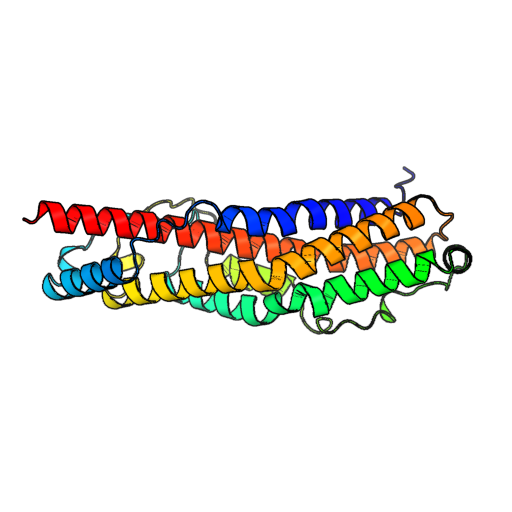 -15.718 1.639 3.000 1.00 82.12 138 SER A O 1
ATOM 1084 N N . TYR A 1 139 ? -15.174 2.056 0.852 1.00 83.62 139 TYR A N 1
ATOM 1085 C CA . TYR A 1 139 ? -15.323 3.501 0.861 1.00 83.62 139 TYR A CA 1
ATOM 1086 C C . TYR A 1 139 ? -16.470 3.940 -0.063 1.00 83.62 139 TYR A C 1
ATOM 1088 O O . TYR A 1 139 ? -16.769 3.328 -1.084 1.00 83.62 139 TYR A O 1
ATOM 1096 N N . THR A 1 140 ? -17.125 5.028 0.311 1.00 78.50 140 THR A N 1
ATOM 1097 C CA . THR A 1 140 ? -18.195 5.707 -0.416 1.00 78.50 140 THR A CA 1
ATOM 1098 C C . THR A 1 140 ? -17.835 7.177 -0.565 1.00 78.50 140 THR A C 1
ATOM 1100 O O . THR A 1 140 ? -17.011 7.705 0.177 1.00 78.50 140 THR A O 1
ATOM 1103 N N . ASN A 1 141 ? -18.475 7.862 -1.511 1.00 70.50 141 ASN A N 1
ATOM 1104 C CA . ASN A 1 141 ? -18.188 9.272 -1.798 1.00 70.50 141 ASN A CA 1
ATOM 1105 C C . ASN A 1 141 ? -18.719 10.245 -0.726 1.00 70.50 141 ASN A C 1
ATOM 1107 O O . ASN A 1 141 ? -18.494 11.448 -0.834 1.00 70.50 141 ASN A O 1
ATOM 1111 N N . ASN A 1 142 ? -19.431 9.750 0.290 1.00 67.00 142 ASN A N 1
ATOM 1112 C CA . ASN A 1 142 ? -19.956 10.575 1.372 1.00 67.00 142 ASN A CA 1
ATOM 1113 C C . ASN A 1 142 ? -18.901 10.706 2.471 1.00 67.00 142 ASN A C 1
ATOM 1115 O O . ASN A 1 142 ? -18.543 9.711 3.089 1.00 67.00 142 ASN A O 1
ATOM 1119 N N . VAL A 1 143 ? -18.432 11.920 2.752 1.00 71.31 143 VAL A N 1
ATOM 1120 C CA . VAL A 1 143 ? -17.464 12.164 3.831 1.00 71.31 143 VAL A CA 1
ATOM 1121 C C . VAL A 1 143 ? -18.162 11.964 5.180 1.00 71.31 143 VAL A C 1
ATOM 1123 O O . VAL A 1 143 ? -18.966 12.789 5.608 1.00 71.31 143 VAL A O 1
ATOM 1126 N N . ILE A 1 144 ? -17.899 10.823 5.813 1.00 66.75 144 ILE A N 1
ATOM 1127 C CA . ILE A 1 144 ? -18.355 10.476 7.160 1.00 66.75 144 ILE A CA 1
ATOM 1128 C C . ILE A 1 144 ? -17.102 10.261 8.001 1.00 66.75 144 ILE A C 1
ATOM 1130 O O . ILE A 1 144 ? -16.371 9.311 7.747 1.00 66.75 144 ILE A O 1
ATOM 1134 N N . ASP A 1 145 ? -16.891 11.112 9.004 1.00 76.31 145 ASP A N 1
ATOM 1135 C CA . ASP A 1 145 ? -15.706 11.039 9.874 1.00 76.31 145 ASP A CA 1
ATOM 1136 C C . ASP A 1 145 ? -16.003 10.351 11.214 1.00 76.31 145 ASP A C 1
ATOM 1138 O O . ASP A 1 145 ? -15.096 9.981 11.958 1.00 76.31 145 ASP A O 1
ATOM 1142 N N . GLN A 1 146 ? -17.287 10.194 11.561 1.00 85.38 146 GLN A N 1
ATOM 1143 C CA . GLN A 1 146 ? -17.723 9.534 12.790 1.00 85.38 146 GLN A CA 1
ATOM 1144 C C . GLN A 1 146 ? -19.007 8.742 12.568 1.00 85.38 146 GLN A C 1
ATOM 1146 O O . GLN A 1 146 ? -19.920 9.177 11.866 1.00 85.38 146 GLN A O 1
ATOM 1151 N N . ARG A 1 147 ? -19.102 7.582 13.217 1.00 86.62 147 ARG A N 1
ATOM 1152 C CA . ARG A 1 147 ? -20.261 6.696 13.132 1.00 86.62 147 ARG A CA 1
ATOM 1153 C C . ARG A 1 147 ? -20.549 6.073 14.490 1.00 86.62 147 ARG A C 1
ATOM 1155 O O . ARG A 1 147 ? -19.648 5.900 15.301 1.00 86.62 147 ARG A O 1
ATOM 1162 N N . ALA A 1 148 ? -21.810 5.741 14.742 1.00 87.38 148 ALA A N 1
ATOM 1163 C CA . ALA A 1 148 ? -22.190 5.042 15.962 1.00 87.38 148 ALA A CA 1
ATOM 1164 C C . ALA A 1 148 ? -21.465 3.686 16.072 1.00 87.38 148 ALA A C 1
ATOM 1166 O O . ALA A 1 148 ? -21.308 2.984 15.068 1.00 87.38 148 ALA A O 1
ATOM 1167 N N . ILE A 1 149 ? -21.004 3.337 17.274 1.00 86.00 149 ILE A N 1
ATOM 1168 C CA . ILE A 1 149 ? -20.133 2.182 17.515 1.00 86.00 149 ILE A CA 1
ATOM 1169 C C . ILE A 1 149 ? -20.747 0.864 17.036 1.00 86.00 149 ILE A C 1
ATOM 1171 O O . ILE A 1 149 ? -20.041 0.052 16.446 1.00 86.00 149 ILE A O 1
ATOM 1175 N N . GLU A 1 150 ? -22.061 0.690 17.179 1.00 84.88 150 GLU A N 1
ATOM 1176 C CA . GLU A 1 150 ? -22.796 -0.504 16.750 1.00 84.88 150 GLU A CA 1
ATOM 1177 C C . GLU A 1 150 ? -22.888 -0.660 15.225 1.00 84.88 150 GLU A C 1
ATOM 1179 O O . GLU A 1 150 ? -23.146 -1.746 14.710 1.00 84.88 150 GLU A O 1
ATOM 1184 N N . LYS A 1 151 ? -22.665 0.429 14.483 1.00 86.25 151 LYS A N 1
ATOM 1185 C CA . LYS A 1 151 ? -22.562 0.407 13.019 1.00 86.25 151 LYS A CA 1
ATOM 1186 C C . LYS A 1 151 ? -21.120 0.207 12.547 1.00 86.25 151 LYS A C 1
ATOM 1188 O O . LYS A 1 151 ? -20.902 0.074 11.348 1.00 86.25 151 LYS A O 1
ATOM 1193 N N . THR A 1 152 ? -20.148 0.226 13.463 1.00 86.12 152 THR A N 1
ATOM 1194 C CA . THR A 1 152 ? -18.710 0.130 13.167 1.00 86.12 152 THR A CA 1
ATOM 1195 C C . THR A 1 152 ? -18.090 -1.185 13.614 1.00 86.12 152 THR A C 1
ATOM 1197 O O . THR A 1 152 ? -17.256 -1.725 12.886 1.00 86.12 152 THR A O 1
ATOM 1200 N N . TYR A 1 153 ? -18.544 -1.720 14.745 1.00 87.75 153 TYR A N 1
ATOM 1201 C CA . TYR A 1 153 ? -18.128 -2.997 15.312 1.00 87.75 153 TYR A CA 1
ATOM 1202 C C . TYR A 1 153 ? -19.372 -3.803 15.690 1.00 87.75 153 TYR A C 1
ATOM 1204 O O . TYR A 1 153 ? -20.323 -3.245 16.241 1.00 87.75 153 TYR A O 1
ATOM 1212 N N . HIS A 1 154 ? -19.367 -5.113 15.446 1.00 85.19 154 HIS A N 1
ATOM 1213 C CA . HIS A 1 154 ? -20.467 -5.992 15.843 1.00 85.19 154 HIS A CA 1
ATOM 1214 C C . HIS A 1 154 ? -20.420 -6.340 17.335 1.00 85.19 154 HIS A C 1
ATOM 1216 O O . HIS A 1 154 ? -21.444 -6.689 17.921 1.00 85.19 154 HIS A O 1
ATOM 1222 N N . SER A 1 155 ? -19.243 -6.277 17.970 1.00 84.38 155 SER A N 1
ATOM 1223 C CA . SER A 1 155 ? -19.093 -6.589 19.394 1.00 84.38 155 SER A CA 1
ATOM 1224 C C . SER A 1 155 ? -17.886 -5.909 20.045 1.00 84.38 155 SER A C 1
ATOM 1226 O O . SER A 1 155 ? -16.959 -5.467 19.373 1.00 84.38 155 SER A O 1
ATOM 1228 N N . ALA A 1 156 ? -17.852 -5.900 21.381 1.00 80.75 156 ALA A N 1
ATOM 1229 C CA . ALA A 1 156 ? -16.689 -5.444 22.145 1.00 80.75 156 ALA A CA 1
ATOM 1230 C C . ALA A 1 156 ? -15.429 -6.291 21.877 1.00 80.75 156 ALA A C 1
ATOM 1232 O O . ALA A 1 156 ? -14.335 -5.747 21.763 1.00 80.75 156 ALA A O 1
ATOM 1233 N N . GLY A 1 157 ? -15.581 -7.615 21.731 1.00 82.00 157 GLY A N 1
ATOM 1234 C CA . GLY A 1 157 ? -14.463 -8.511 21.406 1.00 82.00 157 GLY A CA 1
ATOM 1235 C C . GLY A 1 157 ? -13.849 -8.216 20.036 1.00 82.00 157 GLY A C 1
ATOM 1236 O O . GLY A 1 157 ? -12.644 -8.350 19.857 1.00 82.00 157 GLY A O 1
ATOM 1237 N N . GLU A 1 158 ? -14.666 -7.743 19.095 1.00 85.00 158 GLU A N 1
ATOM 1238 C CA . GLU A 1 158 ? -14.215 -7.349 17.762 1.00 85.00 158 GLU A CA 1
ATOM 1239 C C . GLU A 1 158 ? -13.249 -6.166 17.789 1.00 85.00 158 GLU A C 1
ATOM 1241 O O . GLU A 1 158 ? -12.326 -6.125 16.985 1.00 85.00 158 GLU A O 1
ATOM 1246 N N . ILE A 1 159 ? -13.429 -5.231 18.726 1.00 83.69 159 ILE A N 1
ATOM 1247 C CA . ILE A 1 159 ? -12.558 -4.060 18.865 1.00 83.69 159 ILE A CA 1
ATOM 1248 C C . ILE A 1 159 ? -11.132 -4.525 19.163 1.00 83.69 159 ILE A C 1
ATOM 1250 O O . ILE A 1 159 ? -10.219 -4.199 18.414 1.00 83.69 159 ILE A O 1
ATOM 1254 N N . ASP A 1 160 ? -10.948 -5.362 20.186 1.00 83.62 160 ASP A N 1
ATOM 1255 C CA . ASP A 1 160 ? -9.631 -5.913 20.548 1.00 83.62 160 ASP A CA 1
ATOM 1256 C C . ASP A 1 160 ? -8.977 -6.653 19.366 1.00 83.62 160 ASP A C 1
ATOM 1258 O O . ASP A 1 160 ? -7.834 -6.387 18.991 1.00 83.62 160 ASP A O 1
ATOM 1262 N N . VAL A 1 161 ? -9.736 -7.519 18.686 1.00 87.44 161 VAL A N 1
ATOM 1263 C CA . VAL A 1 161 ? -9.240 -8.246 17.506 1.00 87.44 161 VAL A CA 1
ATOM 1264 C C . VAL A 1 161 ? -8.849 -7.292 16.370 1.00 87.44 161 VAL A C 1
ATOM 1266 O O . VAL A 1 161 ? -7.795 -7.479 15.759 1.00 87.44 161 VAL A O 1
ATOM 1269 N N . ALA A 1 162 ? -9.655 -6.264 16.096 1.00 86.75 162 ALA A N 1
ATOM 1270 C CA . ALA A 1 162 ? -9.392 -5.279 15.052 1.00 86.75 162 ALA A CA 1
ATOM 1271 C C . ALA A 1 162 ? -8.100 -4.496 15.318 1.00 86.75 162 ALA A C 1
ATOM 1273 O O . ALA A 1 162 ? -7.269 -4.359 14.418 1.00 86.75 162 ALA A O 1
ATOM 1274 N N . PHE A 1 163 ? -7.888 -4.054 16.560 1.00 83.69 163 PHE A N 1
ATOM 1275 C CA . PHE A 1 163 ? -6.644 -3.407 16.983 1.00 83.69 163 PHE A CA 1
ATOM 1276 C C . PHE A 1 163 ? -5.427 -4.305 16.761 1.00 83.69 163 PHE A C 1
ATOM 1278 O O . PHE A 1 163 ? -4.423 -3.872 16.189 1.00 83.69 163 PHE A O 1
ATOM 1285 N N . ASN A 1 164 ? -5.522 -5.569 17.173 1.00 83.56 164 ASN A N 1
ATOM 1286 C CA . ASN A 1 164 ? -4.414 -6.514 17.078 1.00 83.56 164 ASN A CA 1
ATOM 1287 C C . ASN A 1 164 ? -4.055 -6.845 15.626 1.00 83.56 164 ASN A C 1
ATOM 1289 O O . ASN A 1 164 ? -2.874 -6.848 15.270 1.00 83.56 164 ASN A O 1
ATOM 1293 N N . ARG A 1 165 ? -5.059 -7.056 14.766 1.00 87.69 165 ARG A N 1
ATOM 1294 C CA . ARG A 1 165 ? -4.846 -7.330 13.336 1.00 87.69 165 ARG A CA 1
ATOM 1295 C C . ARG A 1 165 ? -4.316 -6.109 12.586 1.00 87.69 165 ARG A C 1
ATOM 1297 O O . ARG A 1 165 ? -3.343 -6.239 11.848 1.00 87.69 165 ARG A O 1
ATOM 1304 N N . ALA A 1 166 ? -4.873 -4.918 12.821 1.00 83.44 166 ALA A N 1
ATOM 1305 C CA . ALA A 1 166 ? -4.386 -3.684 12.197 1.00 83.44 166 ALA A CA 1
ATOM 1306 C C . ALA A 1 166 ? -2.929 -3.379 12.592 1.00 83.44 166 ALA A C 1
ATOM 1308 O O . ALA A 1 166 ? -2.109 -3.038 11.738 1.00 83.44 166 ALA A O 1
ATOM 1309 N N . LYS A 1 167 ? -2.574 -3.586 13.869 1.00 78.69 167 LYS A N 1
ATOM 1310 C CA . LYS A 1 167 ? -1.192 -3.467 14.356 1.00 78.69 167 LYS A CA 1
ATOM 1311 C C . LYS A 1 167 ? -0.252 -4.459 13.675 1.00 78.69 167 LYS A C 1
ATOM 1313 O O . LYS A 1 167 ? 0.832 -4.065 13.249 1.00 78.69 167 LYS A O 1
ATOM 1318 N N . ALA A 1 168 ? -0.642 -5.733 13.606 1.00 82.00 168 ALA A N 1
ATOM 1319 C CA . ALA A 1 168 ? 0.167 -6.771 12.974 1.00 82.00 168 ALA A CA 1
ATOM 1320 C C . ALA A 1 168 ? 0.437 -6.433 11.502 1.00 82.00 168 ALA A C 1
ATOM 1322 O O . ALA A 1 168 ? 1.589 -6.453 11.072 1.00 82.00 168 ALA A O 1
ATOM 1323 N N . LEU A 1 169 ? -0.602 -6.011 10.774 1.00 81.38 169 LEU A N 1
ATOM 1324 C CA . LEU A 1 169 ? -0.496 -5.601 9.379 1.00 81.38 169 LEU A CA 1
ATOM 1325 C C . LEU A 1 169 ? 0.467 -4.416 9.199 1.00 81.38 169 LEU A C 1
ATOM 1327 O O . LEU A 1 169 ? 1.344 -4.455 8.342 1.00 81.38 169 LEU A O 1
ATOM 1331 N N . ASN A 1 170 ? 0.367 -3.390 10.046 1.00 77.38 170 ASN A N 1
ATOM 1332 C CA . ASN A 1 170 ? 1.254 -2.225 10.000 1.00 77.38 170 ASN A CA 1
ATOM 1333 C C . ASN A 1 170 ? 2.731 -2.599 10.295 1.00 77.38 170 ASN A C 1
ATOM 1335 O O . ASN A 1 170 ? 3.664 -2.148 9.620 1.00 77.38 170 ASN A O 1
ATOM 1339 N N . LEU A 1 171 ? 2.957 -3.501 11.258 1.00 76.44 171 LEU A N 1
ATOM 1340 C CA . LEU A 1 171 ? 4.296 -3.978 11.621 1.00 76.44 171 LEU A CA 1
ATOM 1341 C C . LEU A 1 171 ? 4.944 -4.840 10.522 1.00 76.44 171 LEU A C 1
ATOM 1343 O O . LEU A 1 171 ? 6.148 -4.727 10.275 1.00 76.44 171 LEU A O 1
ATOM 1347 N N . GLU A 1 172 ? 4.168 -5.707 9.868 1.00 72.38 172 GLU A N 1
ATOM 1348 C CA . GLU A 1 172 ? 4.661 -6.547 8.771 1.00 72.38 172 GLU A CA 1
ATOM 1349 C C . GLU A 1 172 ? 5.149 -5.714 7.584 1.00 72.38 172 GLU A C 1
ATOM 1351 O O . GLU A 1 172 ? 6.167 -6.048 6.967 1.00 72.38 172 GLU A O 1
ATOM 1356 N N . VAL A 1 173 ? 4.466 -4.604 7.293 1.00 71.38 173 VAL A N 1
ATOM 1357 C CA . VAL A 1 173 ? 4.820 -3.736 6.170 1.00 71.38 173 VAL A CA 1
ATOM 1358 C C . VAL A 1 173 ? 6.153 -3.013 6.411 1.00 71.38 173 VAL A C 1
ATOM 1360 O O . VAL A 1 173 ? 6.971 -2.897 5.500 1.00 71.38 173 VAL A O 1
ATOM 1363 N N . THR A 1 174 ? 6.428 -2.574 7.640 1.00 67.75 174 THR A N 1
ATOM 1364 C CA . THR A 1 174 ? 7.528 -1.640 7.934 1.00 67.75 174 THR A CA 1
ATOM 1365 C C . THR A 1 174 ? 8.927 -2.235 7.929 1.00 67.75 174 THR A C 1
ATOM 1367 O O . THR A 1 174 ? 9.840 -1.643 7.363 1.00 67.75 174 THR A O 1
ATOM 1370 N N . LYS A 1 175 ? 9.156 -3.383 8.577 1.00 65.88 175 LYS A N 1
ATOM 1371 C CA . LYS A 1 175 ? 1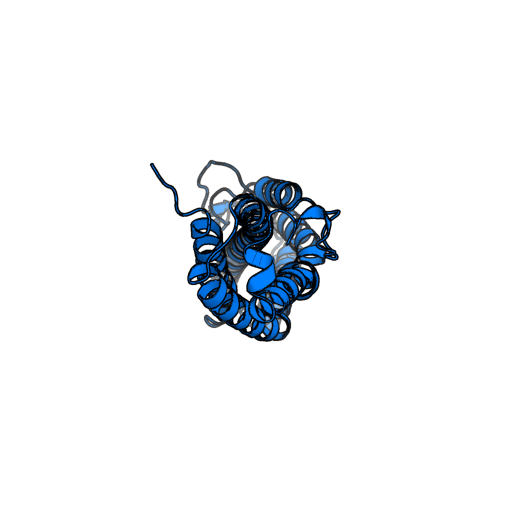0.543 -3.812 8.864 1.00 65.88 175 LYS A CA 1
ATOM 1372 C C . LYS A 1 175 ? 11.192 -4.658 7.773 1.00 65.88 175 LYS A C 1
ATOM 1374 O O . LYS A 1 175 ? 12.409 -4.603 7.609 1.00 65.88 175 LYS A O 1
ATOM 1379 N N . LYS A 1 176 ? 10.415 -5.460 7.043 1.00 62.84 176 LYS A N 1
ATOM 1380 C CA . LYS A 1 176 ? 10.960 -6.436 6.082 1.00 62.84 176 LYS A CA 1
ATOM 1381 C C . LYS A 1 176 ? 11.020 -5.894 4.654 1.00 62.84 176 LYS A C 1
ATOM 1383 O O . LYS A 1 176 ? 11.945 -6.228 3.919 1.00 62.84 176 LYS A O 1
ATOM 1388 N N . LEU A 1 177 ? 10.056 -5.057 4.275 1.00 77.19 177 LEU A N 1
ATOM 1389 C CA . LEU A 1 177 ? 9.876 -4.623 2.892 1.00 77.19 177 LEU A CA 1
ATOM 1390 C C . LEU A 1 177 ? 10.614 -3.311 2.575 1.00 77.19 177 LEU A C 1
ATOM 1392 O O . LEU A 1 177 ? 11.180 -3.184 1.490 1.00 77.19 177 LEU A O 1
ATOM 1396 N N . GLN A 1 178 ? 10.685 -2.386 3.539 1.00 79.56 178 GLN A N 1
ATOM 1397 C CA . GLN A 1 178 ? 11.244 -1.041 3.359 1.00 79.56 178 GLN A CA 1
ATOM 1398 C C . GLN A 1 178 ? 12.669 -1.051 2.790 1.00 79.56 178 GLN A C 1
ATOM 1400 O O . GLN A 1 178 ? 12.903 -0.534 1.704 1.00 79.56 178 GLN A O 1
ATOM 1405 N N . LYS A 1 179 ? 13.618 -1.723 3.458 1.00 78.25 179 LYS A N 1
ATOM 1406 C CA . LYS A 1 179 ? 15.032 -1.724 3.033 1.00 78.25 179 LYS A CA 1
ATOM 1407 C C . LYS A 1 179 ? 15.239 -2.322 1.637 1.00 78.25 179 LYS A C 1
ATOM 1409 O O . LYS A 1 179 ? 16.119 -1.881 0.899 1.00 78.25 179 LYS A O 1
ATOM 1414 N N . GLY A 1 180 ? 14.465 -3.352 1.293 1.00 84.06 180 GLY A N 1
ATOM 1415 C CA . GLY A 1 180 ? 14.516 -3.969 -0.032 1.00 84.06 180 GLY A CA 1
ATOM 1416 C C . GLY A 1 180 ? 13.992 -3.021 -1.106 1.00 84.06 180 GLY A C 1
ATOM 1417 O O . GLY A 1 180 ? 14.614 -2.880 -2.154 1.00 84.06 180 GLY A O 1
ATOM 1418 N N . ILE A 1 181 ? 12.883 -2.340 -0.818 1.00 88.25 181 ILE A N 1
ATOM 1419 C CA . ILE A 1 181 ? 12.282 -1.366 -1.722 1.00 88.25 181 ILE A CA 1
ATOM 1420 C C . ILE A 1 181 ? 13.181 -0.149 -1.918 1.00 88.25 181 ILE A C 1
ATOM 1422 O O . ILE A 1 181 ? 13.444 0.185 -3.067 1.00 88.25 181 ILE A O 1
ATOM 1426 N N . ASP A 1 182 ? 13.692 0.466 -0.850 1.00 86.12 182 ASP A N 1
ATOM 1427 C CA . ASP A 1 182 ? 14.525 1.672 -0.946 1.00 86.12 182 ASP A CA 1
ATOM 1428 C C . ASP A 1 182 ? 15.736 1.429 -1.855 1.00 86.12 182 ASP A C 1
ATOM 1430 O O . ASP A 1 182 ? 15.979 2.180 -2.800 1.00 86.12 182 ASP A O 1
ATOM 1434 N N . ARG A 1 183 ? 16.429 0.299 -1.649 1.00 89.19 183 ARG A N 1
ATOM 1435 C CA . ARG A 1 183 ? 17.568 -0.100 -2.484 1.00 89.19 183 ARG A CA 1
ATOM 1436 C C . ARG A 1 183 ? 17.173 -0.319 -3.946 1.00 89.19 183 ARG A C 1
ATOM 1438 O O . ARG A 1 183 ? 17.908 0.083 -4.844 1.00 89.19 183 ARG A O 1
ATOM 1445 N N . THR A 1 184 ? 16.050 -0.992 -4.199 1.00 91.69 184 THR A N 1
ATOM 1446 C CA . THR A 1 184 ? 15.586 -1.248 -5.570 1.00 91.69 184 THR A CA 1
ATOM 1447 C C . THR A 1 184 ? 15.163 0.050 -6.263 1.00 91.69 184 THR A C 1
ATOM 1449 O O . THR A 1 184 ? 15.492 0.249 -7.426 1.00 91.69 184 THR A O 1
ATOM 1452 N N . VAL A 1 185 ? 14.483 0.960 -5.564 1.00 90.25 185 VAL A N 1
ATOM 1453 C CA . VAL A 1 185 ? 14.060 2.259 -6.107 1.00 90.25 185 VAL A CA 1
ATOM 1454 C C . VAL A 1 185 ? 15.263 3.139 -6.442 1.00 90.25 185 VAL A C 1
ATOM 1456 O O . VAL A 1 185 ? 15.287 3.750 -7.507 1.00 90.25 185 VAL A O 1
ATOM 1459 N N . GLU A 1 186 ? 16.283 3.163 -5.583 1.00 90.56 186 GLU A N 1
ATOM 1460 C CA . GLU A 1 186 ? 17.531 3.884 -5.848 1.00 90.56 186 GLU A CA 1
ATOM 1461 C C . GLU A 1 186 ? 18.253 3.331 -7.088 1.00 90.56 186 GLU A C 1
ATOM 1463 O O . GLU A 1 186 ? 18.640 4.094 -7.972 1.00 90.56 186 GLU A O 1
ATOM 1468 N N . SER A 1 187 ? 18.358 2.004 -7.208 1.00 93.38 187 SER A N 1
ATOM 1469 C CA . SER A 1 187 ? 18.960 1.340 -8.376 1.00 93.38 187 SER A CA 1
ATOM 1470 C C . SER A 1 187 ? 18.204 1.636 -9.680 1.00 93.38 187 SER A C 1
ATOM 1472 O O . SER A 1 187 ? 18.809 1.976 -10.706 1.00 93.38 187 SER A O 1
ATOM 1474 N N . ILE A 1 188 ? 16.867 1.599 -9.633 1.00 92.88 188 ILE A N 1
ATOM 1475 C CA . ILE A 1 188 ? 16.012 1.986 -10.759 1.00 92.88 188 ILE A CA 1
ATOM 1476 C C . ILE A 1 188 ? 16.264 3.449 -11.135 1.00 92.88 188 ILE A C 1
ATOM 1478 O O . ILE A 1 188 ? 16.385 3.746 -12.320 1.00 92.88 188 ILE A O 1
ATOM 1482 N N . ASN A 1 189 ? 16.355 4.353 -10.155 1.00 91.62 189 ASN A N 1
ATOM 1483 C CA . ASN A 1 189 ? 16.574 5.778 -10.397 1.00 91.62 189 ASN A CA 1
ATOM 1484 C C . ASN A 1 189 ? 17.881 6.028 -11.162 1.00 91.62 189 ASN A C 1
ATOM 1486 O O . ASN A 1 189 ? 17.867 6.688 -12.199 1.00 91.62 189 ASN A O 1
ATOM 1490 N N . VAL A 1 190 ? 18.983 5.420 -10.711 1.00 93.12 190 VAL A N 1
ATOM 1491 C CA . VAL A 1 190 ? 20.281 5.496 -11.404 1.00 93.12 190 VAL A CA 1
ATOM 1492 C C . VAL A 1 190 ? 20.164 4.980 -12.838 1.00 93.12 190 VAL A C 1
ATOM 1494 O O . VAL A 1 190 ? 20.651 5.609 -13.777 1.00 93.12 190 VAL A O 1
ATOM 1497 N N . SER A 1 191 ? 19.489 3.846 -13.030 1.00 92.56 191 SER A N 1
ATOM 1498 C CA . SER A 1 191 ? 19.374 3.248 -14.359 1.00 92.56 191 SER A CA 1
ATOM 1499 C C . SER A 1 191 ? 18.509 4.081 -15.308 1.00 92.56 191 SER A C 1
ATOM 1501 O O . SER A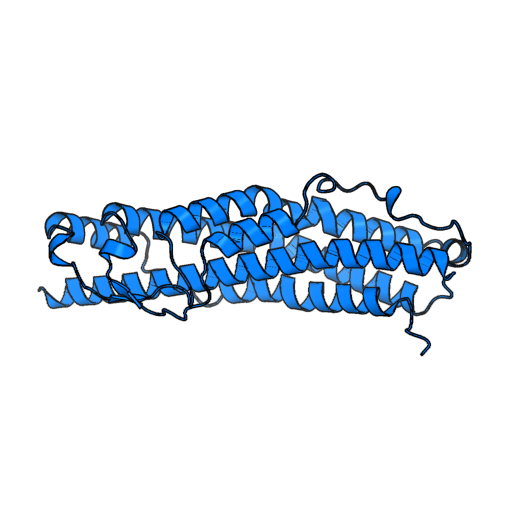 1 191 ? 18.845 4.238 -16.481 1.00 92.56 191 SER A O 1
ATOM 1503 N N . VAL A 1 192 ? 17.408 4.643 -14.807 1.00 90.44 192 VAL A N 1
ATOM 1504 C CA . VAL A 1 192 ? 16.521 5.519 -15.579 1.00 90.44 192 VAL A CA 1
ATOM 1505 C C . VAL A 1 192 ? 17.217 6.819 -15.959 1.00 90.44 192 VAL A C 1
ATOM 1507 O O . VAL A 1 192 ? 17.017 7.271 -17.084 1.00 90.44 192 VAL A O 1
ATOM 1510 N N . ASP A 1 193 ? 18.050 7.395 -15.092 1.00 90.12 193 ASP A N 1
ATOM 1511 C CA . ASP A 1 193 ? 18.839 8.586 -15.424 1.00 90.12 193 ASP A CA 1
ATOM 1512 C C . ASP A 1 193 ? 19.795 8.312 -16.599 1.00 90.12 193 ASP A C 1
ATOM 1514 O O . ASP A 1 193 ? 19.790 9.032 -17.599 1.00 90.12 193 ASP A O 1
ATOM 1518 N N . ILE A 1 194 ? 20.523 7.191 -16.565 1.00 90.75 194 ILE A N 1
ATOM 1519 C CA . ILE A 1 194 ? 21.410 6.779 -17.666 1.00 90.75 194 ILE A CA 1
ATOM 1520 C C . ILE A 1 194 ? 20.621 6.580 -18.972 1.00 90.75 194 ILE A C 1
ATOM 1522 O O . ILE A 1 194 ? 21.007 7.097 -20.024 1.00 90.75 194 ILE A O 1
ATOM 1526 N N . ILE A 1 195 ? 19.502 5.848 -18.921 1.00 88.94 195 ILE A N 1
ATOM 1527 C CA . ILE A 1 195 ? 18.674 5.558 -20.103 1.00 88.94 195 ILE A CA 1
ATOM 1528 C C . ILE A 1 195 ? 18.054 6.840 -20.669 1.00 88.94 195 ILE A C 1
ATOM 1530 O O . ILE A 1 195 ? 18.019 7.016 -21.885 1.00 88.94 195 ILE A O 1
ATOM 1534 N N . SER A 1 196 ? 17.593 7.748 -19.807 1.00 86.31 196 SER A N 1
ATOM 1535 C CA . SER A 1 196 ? 16.955 9.008 -20.214 1.00 86.31 196 SER A CA 1
ATOM 1536 C C . SER A 1 196 ? 17.923 9.962 -20.911 1.00 86.31 196 SER A C 1
ATOM 1538 O O . SER A 1 196 ? 17.497 10.755 -21.748 1.00 86.31 196 SER A O 1
ATOM 1540 N N . ASN A 1 197 ? 19.217 9.852 -20.601 1.00 87.75 197 ASN A N 1
ATOM 1541 C CA . ASN A 1 197 ? 20.291 10.617 -21.232 1.00 87.75 197 ASN A CA 1
ATOM 1542 C C . ASN A 1 197 ? 20.897 9.919 -22.467 1.00 87.75 197 ASN A C 1
ATOM 1544 O O . ASN A 1 197 ? 21.822 10.446 -23.086 1.00 87.75 197 ASN A O 1
ATOM 1548 N N . SER A 1 198 ? 20.388 8.742 -22.841 1.00 87.06 198 SER A N 1
ATOM 1549 C CA . SER A 1 198 ? 20.878 7.952 -23.974 1.00 87.06 198 SER A CA 1
ATOM 1550 C C . SER A 1 198 ? 20.007 8.127 -25.221 1.00 87.06 198 SER A C 1
ATOM 1552 O O . SER A 1 198 ? 18.830 8.480 -25.149 1.00 87.06 198 SER A O 1
ATOM 1554 N N . GLN A 1 199 ? 20.565 7.835 -26.399 1.00 88.00 199 GLN A N 1
ATOM 1555 C CA . GLN A 1 199 ? 19.771 7.768 -27.625 1.00 88.00 199 GLN A CA 1
ATOM 1556 C C . GLN A 1 199 ? 18.917 6.493 -27.619 1.00 88.00 199 GLN A C 1
ATOM 1558 O O . GLN A 1 199 ? 19.445 5.383 -27.627 1.00 88.00 199 GLN A O 1
ATOM 1563 N N . VAL A 1 200 ? 17.592 6.650 -27.643 1.00 87.62 200 VAL A N 1
ATOM 1564 C CA . VAL A 1 200 ? 16.644 5.528 -27.617 1.00 87.62 200 VAL A CA 1
ATOM 1565 C C . VAL A 1 200 ? 15.771 5.545 -28.865 1.00 87.62 200 VAL A C 1
ATOM 1567 O O . VAL A 1 200 ? 15.191 6.567 -29.234 1.00 87.62 200 VAL A O 1
ATOM 1570 N N . HIS A 1 201 ? 15.653 4.393 -29.519 1.00 91.06 201 HIS A N 1
ATOM 1571 C CA . HIS A 1 201 ? 14.759 4.211 -30.650 1.00 91.06 201 HIS A CA 1
ATOM 1572 C C . HIS A 1 201 ? 13.291 4.362 -30.203 1.00 91.06 201 HIS A C 1
ATOM 1574 O O . HIS A 1 201 ? 12.909 3.765 -29.193 1.00 91.06 201 HIS A O 1
ATOM 1580 N N . PRO A 1 202 ? 12.418 5.049 -30.965 1.00 89.50 202 PRO A N 1
ATOM 1581 C CA . PRO A 1 202 ? 11.019 5.277 -30.580 1.00 89.50 202 PRO A CA 1
ATOM 1582 C C . PRO A 1 202 ? 10.239 4.011 -30.186 1.00 89.50 202 PRO A C 1
ATOM 1584 O O . PRO A 1 202 ? 9.516 4.017 -29.195 1.00 89.50 202 PRO A O 1
ATOM 1587 N N . ASN A 1 203 ? 10.425 2.901 -30.912 1.00 89.56 203 ASN A N 1
ATOM 1588 C CA . ASN A 1 203 ? 9.805 1.612 -30.564 1.00 89.56 203 ASN A CA 1
ATOM 1589 C C . ASN A 1 203 ? 10.248 1.088 -29.190 1.00 89.56 203 ASN A C 1
ATOM 1591 O O . ASN A 1 203 ? 9.417 0.612 -28.424 1.00 89.56 203 ASN A O 1
ATOM 1595 N N . VAL A 1 204 ? 11.543 1.181 -28.874 1.00 88.94 204 VAL A N 1
ATOM 1596 C CA . VAL A 1 204 ? 12.071 0.760 -27.571 1.00 88.94 204 VAL A CA 1
ATOM 1597 C C . VAL A 1 204 ? 11.537 1.680 -26.484 1.00 88.94 204 VAL A C 1
ATOM 1599 O O . VAL A 1 204 ? 11.066 1.189 -25.464 1.00 88.94 204 VAL A O 1
ATOM 1602 N N . ALA A 1 205 ? 11.516 2.993 -26.728 1.00 88.94 205 ALA A N 1
ATOM 1603 C CA . ALA A 1 205 ? 10.936 3.956 -25.801 1.00 88.94 205 ALA A CA 1
ATOM 1604 C C . ALA A 1 205 ? 9.465 3.625 -25.490 1.00 88.94 205 ALA A C 1
ATOM 1606 O O . ALA A 1 205 ? 9.100 3.547 -24.324 1.00 88.94 205 ALA A O 1
ATOM 1607 N N . ALA A 1 206 ? 8.640 3.318 -26.495 1.00 90.12 206 ALA A N 1
ATOM 1608 C CA . ALA A 1 206 ? 7.242 2.932 -26.283 1.00 90.12 206 ALA A CA 1
ATOM 1609 C C . ALA A 1 206 ? 7.084 1.664 -25.420 1.00 90.12 206 ALA A C 1
ATOM 1611 O O . ALA A 1 206 ? 6.176 1.580 -24.595 1.00 90.12 206 ALA A O 1
ATOM 1612 N N . GLU A 1 207 ? 7.962 0.673 -25.580 1.00 92.81 207 GLU A N 1
ATOM 1613 C CA . GLU A 1 207 ? 7.947 -0.542 -24.755 1.00 92.81 207 GLU A CA 1
ATOM 1614 C C . GLU A 1 207 ? 8.443 -0.275 -23.323 1.00 92.81 207 GLU A C 1
ATOM 1616 O O . GLU A 1 207 ? 7.905 -0.839 -22.370 1.00 92.81 207 GLU A O 1
ATOM 1621 N N . LEU A 1 208 ? 9.421 0.620 -23.152 1.00 90.75 208 LEU A N 1
ATOM 1622 C CA . LEU A 1 208 ? 9.889 1.087 -21.843 1.00 90.75 208 LEU A CA 1
ATOM 1623 C C . LEU A 1 208 ? 8.792 1.836 -21.079 1.00 90.75 208 LEU A C 1
ATOM 1625 O O . LEU A 1 208 ? 8.623 1.604 -19.883 1.00 90.75 208 LEU A O 1
ATOM 1629 N N . VAL A 1 209 ? 8.008 2.667 -21.773 1.00 90.81 209 VAL A N 1
ATOM 1630 C CA . VAL A 1 209 ? 6.843 3.354 -21.194 1.00 90.81 209 VAL A CA 1
ATOM 1631 C C . VAL A 1 209 ? 5.832 2.344 -20.657 1.00 90.81 209 VAL A C 1
ATOM 1633 O O . VAL A 1 209 ? 5.448 2.449 -19.501 1.00 90.81 209 VAL A O 1
ATOM 1636 N N . LYS A 1 210 ? 5.484 1.300 -21.422 1.00 92.06 210 LYS A N 1
ATOM 1637 C CA . LYS A 1 210 ? 4.563 0.245 -20.946 1.00 92.06 210 LYS A CA 1
ATOM 1638 C C . LYS A 1 210 ? 5.058 -0.436 -19.670 1.00 92.06 210 LYS A C 1
ATOM 1640 O O . LYS A 1 210 ? 4.265 -0.729 -18.778 1.00 92.06 210 LYS A O 1
ATOM 1645 N N . MET A 1 211 ? 6.364 -0.695 -19.583 1.00 93.00 211 MET A N 1
ATOM 1646 C CA . MET A 1 211 ? 6.973 -1.275 -18.385 1.00 93.00 211 MET A CA 1
ATOM 1647 C C . MET A 1 211 ? 6.876 -0.331 -17.181 1.00 93.00 211 MET A C 1
ATOM 1649 O O . MET A 1 211 ? 6.546 -0.780 -16.084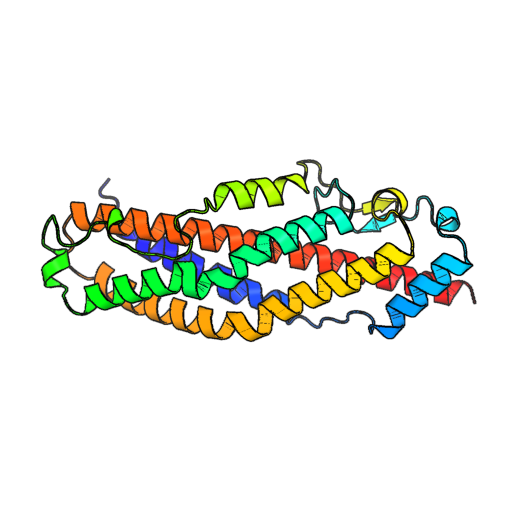 1.00 93.00 211 MET A O 1
ATOM 1653 N N . ALA A 1 212 ? 7.148 0.959 -17.386 1.00 90.31 212 ALA A N 1
ATOM 1654 C CA . ALA A 1 212 ? 7.056 1.977 -16.346 1.00 90.31 212 ALA A CA 1
ATOM 1655 C C . ALA A 1 212 ? 5.613 2.224 -15.890 1.00 90.31 212 ALA A C 1
ATOM 1657 O O . ALA A 1 212 ? 5.378 2.302 -14.688 1.00 90.31 212 ALA A O 1
ATOM 1658 N N . ASP A 1 213 ? 4.650 2.265 -16.812 1.00 91.25 213 ASP A N 1
ATOM 1659 C CA . ASP A 1 213 ? 3.224 2.403 -16.501 1.00 91.25 213 ASP A CA 1
ATOM 1660 C C . ASP A 1 213 ? 2.726 1.209 -15.676 1.00 91.25 213 ASP A C 1
ATOM 1662 O O . ASP A 1 213 ? 2.089 1.393 -14.641 1.00 91.25 213 ASP A O 1
ATOM 1666 N N . MET A 1 214 ? 3.101 -0.018 -16.061 1.00 93.06 214 MET A N 1
ATOM 1667 C CA . MET A 1 214 ? 2.791 -1.217 -15.275 1.00 93.06 214 MET A CA 1
ATOM 1668 C C . MET A 1 214 ? 3.376 -1.126 -13.860 1.00 93.06 214 MET A C 1
ATOM 1670 O O . MET A 1 214 ? 2.675 -1.397 -12.888 1.00 93.06 214 MET A O 1
ATOM 1674 N N . GLY A 1 215 ? 4.641 -0.715 -13.724 1.00 92.31 215 GLY A N 1
ATOM 1675 C CA . GLY A 1 215 ? 5.256 -0.493 -12.416 1.00 92.31 215 GLY A CA 1
ATOM 1676 C C . GLY A 1 215 ? 4.534 0.584 -11.601 1.00 92.31 215 GLY A C 1
ATOM 1677 O O . GLY A 1 215 ? 4.328 0.407 -10.400 1.00 92.31 215 GLY A O 1
ATOM 1678 N N . ALA A 1 216 ? 4.125 1.680 -12.244 1.00 91.38 216 ALA A N 1
ATOM 1679 C CA . ALA A 1 216 ? 3.431 2.792 -11.605 1.00 91.38 216 ALA A CA 1
ATOM 1680 C C . ALA A 1 216 ? 2.075 2.366 -11.031 1.00 91.38 216 ALA A C 1
ATOM 1682 O O . ALA A 1 216 ? 1.795 2.706 -9.883 1.00 91.38 216 ALA A O 1
ATOM 1683 N N . ASP A 1 217 ? 1.293 1.566 -11.762 1.00 92.62 217 ASP A N 1
ATOM 1684 C CA . ASP A 1 217 ? 0.010 1.034 -11.282 1.00 92.62 217 ASP A CA 1
ATOM 1685 C C . ASP A 1 217 ? 0.179 0.252 -9.961 1.00 92.62 217 ASP A C 1
ATOM 1687 O O . ASP A 1 217 ? -0.610 0.400 -9.024 1.00 92.62 217 ASP A O 1
ATOM 1691 N N . TRP A 1 218 ? 1.243 -0.553 -9.841 1.00 94.38 218 TRP A N 1
ATOM 1692 C CA . TRP A 1 218 ? 1.554 -1.290 -8.608 1.00 94.38 218 TRP A CA 1
ATOM 1693 C C . TRP A 1 218 ? 2.000 -0.380 -7.461 1.00 94.38 218 TRP A C 1
ATOM 1695 O O . TRP A 1 218 ? 1.610 -0.601 -6.312 1.00 94.38 218 TRP A O 1
ATOM 1705 N N . VAL A 1 219 ? 2.809 0.639 -7.756 1.00 91.81 219 VAL A N 1
ATOM 1706 C CA . VAL A 1 219 ? 3.251 1.630 -6.763 1.00 91.81 219 VAL A CA 1
ATOM 1707 C C . VAL A 1 219 ? 2.067 2.436 -6.230 1.00 91.81 219 VAL A C 1
ATOM 1709 O O . VAL A 1 219 ? 1.967 2.655 -5.023 1.00 91.81 219 VAL A O 1
ATOM 1712 N N . GLU A 1 220 ? 1.149 2.851 -7.101 1.00 91.44 220 GLU A N 1
ATOM 1713 C CA . GLU A 1 220 ? -0.060 3.582 -6.716 1.00 91.44 220 GLU A CA 1
ATOM 1714 C C . GLU A 1 220 ? -0.992 2.729 -5.856 1.00 91.44 220 GLU A C 1
ATOM 1716 O O . GLU A 1 220 ? -1.453 3.198 -4.813 1.00 91.44 220 GLU A O 1
ATOM 1721 N N . LEU A 1 221 ? -1.208 1.462 -6.229 1.00 92.94 221 LEU A N 1
ATOM 1722 C CA . LEU A 1 221 ? -1.953 0.510 -5.406 1.00 92.94 221 LEU A CA 1
ATOM 1723 C C . LEU A 1 221 ? -1.329 0.368 -4.009 1.00 92.94 221 LEU A C 1
ATOM 1725 O O . LEU A 1 221 ? -2.053 0.382 -3.013 1.00 92.94 221 LEU A O 1
ATOM 1729 N N . PHE A 1 222 ? -0.001 0.255 -3.919 1.00 90.50 222 PHE A N 1
ATOM 1730 C CA . PHE A 1 222 ? 0.694 0.178 -2.632 1.00 90.50 222 PHE A CA 1
ATOM 1731 C C . PHE A 1 222 ? 0.504 1.453 -1.800 1.00 90.50 222 PHE A C 1
ATOM 1733 O O . PHE A 1 222 ? 0.231 1.376 -0.602 1.00 90.50 222 PHE A O 1
ATOM 1740 N N . GLY A 1 223 ? 0.591 2.625 -2.432 1.00 88.12 223 GLY A N 1
ATOM 1741 C CA . GLY A 1 223 ? 0.325 3.908 -1.782 1.00 88.12 223 GLY A CA 1
ATOM 1742 C C . GLY A 1 223 ? -1.099 4.014 -1.236 1.00 88.12 223 GLY A C 1
ATOM 1743 O O . GLY A 1 223 ? -1.289 4.419 -0.090 1.00 88.12 223 GLY A O 1
ATOM 1744 N N . LEU A 1 224 ? -2.096 3.605 -2.027 1.00 89.56 224 LEU A N 1
ATOM 1745 C CA . LEU A 1 224 ? -3.496 3.558 -1.604 1.00 89.56 224 LEU A CA 1
ATOM 1746 C C . LEU A 1 224 ? -3.688 2.615 -0.412 1.00 89.56 224 LEU A C 1
ATOM 1748 O O . LEU A 1 224 ? -4.308 2.994 0.578 1.00 89.56 224 LEU A O 1
ATOM 1752 N N . PHE A 1 225 ? -3.137 1.405 -0.496 1.00 90.56 225 PHE A N 1
ATOM 1753 C CA . PHE A 1 225 ? -3.187 0.415 0.575 1.00 90.56 225 PHE A CA 1
ATOM 1754 C C . PHE A 1 225 ? -2.609 0.964 1.887 1.00 90.56 225 PHE A C 1
ATOM 1756 O O . PHE A 1 225 ? -3.249 0.877 2.934 1.00 90.56 225 PHE A O 1
ATOM 1763 N N . MET A 1 226 ? -1.441 1.607 1.822 1.00 85.75 226 MET A N 1
ATOM 1764 C CA . MET A 1 226 ? -0.790 2.169 3.006 1.00 85.75 226 MET A CA 1
ATOM 1765 C C . MET A 1 226 ? -1.526 3.368 3.586 1.00 85.75 226 MET A C 1
ATOM 1767 O O . MET A 1 226 ? -1.619 3.497 4.805 1.00 85.75 226 MET A O 1
ATOM 1771 N N . LYS A 1 227 ? -2.124 4.204 2.734 1.00 85.38 227 LYS A N 1
ATOM 1772 C CA . LYS A 1 227 ? -3.024 5.265 3.187 1.00 85.38 227 LYS A CA 1
ATOM 1773 C C . LYS A 1 227 ? -4.188 4.690 4.005 1.00 85.38 227 LYS A C 1
ATOM 1775 O O . LYS A 1 227 ? -4.417 5.158 5.114 1.00 85.38 227 LYS A O 1
ATOM 1780 N N . GLN A 1 228 ? -4.868 3.659 3.499 1.00 87.62 228 GLN A N 1
ATOM 1781 C CA . GLN A 1 228 ? -6.013 3.054 4.192 1.00 87.62 228 GLN A CA 1
ATOM 1782 C C . GLN A 1 228 ? -5.620 2.394 5.523 1.00 87.62 228 GLN A C 1
ATOM 1784 O O . GLN A 1 228 ? -6.334 2.547 6.511 1.00 87.62 228 GLN A O 1
ATOM 1789 N N . ILE A 1 229 ? -4.463 1.721 5.593 1.00 86.06 229 ILE A N 1
ATOM 1790 C CA . ILE A 1 229 ? -3.938 1.179 6.862 1.00 86.06 229 ILE A CA 1
ATOM 1791 C C . ILE A 1 229 ? -3.702 2.287 7.885 1.00 86.06 229 ILE A C 1
ATOM 1793 O O . ILE A 1 229 ? -4.068 2.126 9.051 1.00 86.06 229 ILE A O 1
ATOM 1797 N N . ASN A 1 230 ? -3.078 3.388 7.468 1.00 81.88 230 ASN A N 1
ATOM 1798 C CA . ASN A 1 230 ? -2.755 4.490 8.368 1.00 81.88 230 ASN A CA 1
ATOM 1799 C C . ASN A 1 230 ? -4.032 5.160 8.893 1.00 81.88 230 ASN A C 1
ATOM 1801 O O . ASN A 1 230 ? -4.178 5.295 10.105 1.00 81.88 230 ASN A O 1
ATOM 1805 N N . GLU A 1 231 ? -4.989 5.471 8.011 1.00 84.25 231 GLU A N 1
ATOM 1806 C CA . GLU A 1 231 ? -6.297 6.028 8.393 1.00 84.25 231 GLU A CA 1
ATOM 1807 C C . GLU A 1 231 ? -7.052 5.106 9.361 1.00 84.25 231 GLU A C 1
ATOM 1809 O O . GLU A 1 231 ? -7.596 5.558 10.369 1.00 84.25 231 GLU A O 1
ATOM 1814 N N . LEU A 1 232 ? -7.065 3.796 9.084 1.00 86.12 232 LEU A N 1
ATOM 1815 C CA . LEU A 1 232 ? -7.697 2.813 9.957 1.00 86.12 232 LEU A CA 1
ATOM 1816 C C . LEU A 1 232 ? -7.017 2.764 11.330 1.00 86.12 232 LEU A C 1
ATOM 1818 O O . LEU A 1 232 ? -7.696 2.744 12.356 1.00 86.12 232 LEU A O 1
ATOM 1822 N N . THR A 1 233 ? -5.684 2.743 11.354 1.00 82.56 233 THR A N 1
ATOM 1823 C CA . THR A 1 233 ? -4.899 2.677 12.593 1.00 82.56 233 THR A CA 1
ATOM 1824 C C . THR A 1 233 ? -5.122 3.921 13.455 1.00 82.56 233 THR A C 1
ATOM 1826 O O . THR A 1 233 ? -5.297 3.803 14.666 1.00 82.56 233 THR A O 1
ATOM 1829 N N . GLU A 1 234 ? -5.178 5.105 12.842 1.00 82.50 234 GLU A N 1
ATOM 1830 C CA . GLU A 1 234 ? -5.490 6.361 13.527 1.00 82.50 234 GLU A CA 1
ATOM 1831 C C . GLU A 1 234 ? -6.899 6.336 14.137 1.00 82.50 234 GLU A C 1
ATOM 1833 O O . GLU A 1 234 ? -7.070 6.618 15.325 1.00 82.50 234 GLU A O 1
ATOM 1838 N N . CYS A 1 235 ? -7.904 5.911 13.364 1.00 84.62 235 CYS A N 1
ATOM 1839 C CA . CYS A 1 235 ? -9.280 5.791 13.853 1.00 84.62 235 CYS A CA 1
ATOM 1840 C C . CYS A 1 235 ? -9.394 4.791 15.011 1.00 84.62 235 CYS A C 1
ATOM 1842 O O . CYS A 1 235 ? -10.113 5.042 15.985 1.00 84.62 235 CYS A O 1
ATOM 1844 N N . LEU A 1 236 ? -8.674 3.669 14.929 1.00 84.94 236 LEU A N 1
ATOM 1845 C CA . LEU A 1 236 ? -8.590 2.702 16.016 1.00 84.94 236 LEU A CA 1
ATOM 1846 C C . LEU A 1 236 ? -7.993 3.367 17.257 1.00 84.94 236 LEU A C 1
ATOM 1848 O O . LEU A 1 236 ? -8.685 3.436 18.266 1.00 84.94 236 LEU A O 1
ATOM 1852 N N . ASN A 1 237 ? -6.802 3.965 17.181 1.00 82.00 237 ASN A N 1
ATOM 1853 C CA . ASN A 1 237 ? -6.155 4.626 18.324 1.00 82.00 237 ASN A CA 1
ATOM 1854 C C . ASN A 1 237 ? -7.070 5.633 19.031 1.00 82.00 237 ASN A C 1
ATOM 1856 O O . ASN A 1 237 ? -7.279 5.530 20.241 1.00 82.00 237 ASN A O 1
ATOM 1860 N N . VAL A 1 238 ? -7.714 6.527 18.275 1.00 83.62 238 VAL A N 1
ATOM 1861 C CA . VAL A 1 238 ? -8.651 7.509 18.842 1.00 83.62 238 VAL A CA 1
ATOM 1862 C C . VAL A 1 238 ? -9.867 6.828 19.483 1.00 83.62 238 VAL A C 1
ATOM 1864 O O . VAL A 1 238 ? -10.345 7.268 20.531 1.00 83.62 238 VAL A O 1
ATOM 1867 N N . THR A 1 239 ? -10.379 5.742 18.892 1.00 84.31 239 THR A N 1
ATOM 1868 C CA . THR A 1 239 ? -11.448 4.935 19.507 1.00 84.31 239 THR A CA 1
ATOM 1869 C C . THR A 1 239 ? -10.988 4.347 20.842 1.00 84.31 239 THR A C 1
ATOM 1871 O O . THR A 1 239 ? -11.714 4.422 21.833 1.00 84.31 239 THR A O 1
ATOM 1874 N N . GLY A 1 240 ? -9.772 3.809 20.885 1.00 83.12 240 GLY A N 1
ATOM 1875 C CA . GLY A 1 240 ? -9.171 3.234 22.083 1.00 83.12 240 GLY A CA 1
ATOM 1876 C C . GLY A 1 240 ? -9.017 4.251 23.207 1.00 83.12 240 GLY A C 1
ATOM 1877 O O . GLY A 1 240 ? -9.445 3.996 24.333 1.00 83.12 240 GLY A O 1
ATOM 1878 N N . ASP A 1 241 ? -8.487 5.432 22.895 1.00 83.12 241 ASP A N 1
ATOM 1879 C CA . ASP A 1 241 ? -8.321 6.515 23.865 1.00 83.12 241 ASP A CA 1
ATOM 1880 C C . ASP A 1 241 ? -9.664 6.992 24.429 1.00 83.12 241 ASP A C 1
ATOM 1882 O O . ASP A 1 241 ? -9.815 7.117 25.646 1.00 83.12 241 ASP A O 1
ATOM 1886 N N . ARG A 1 242 ? -10.688 7.159 23.578 1.00 83.62 242 ARG A N 1
ATOM 1887 C CA . ARG A 1 242 ? -12.047 7.510 24.032 1.00 83.62 242 ARG A CA 1
ATOM 1888 C C . ARG A 1 242 ? -12.604 6.473 25.005 1.00 83.62 242 ARG A C 1
ATOM 1890 O O . ARG A 1 242 ? -13.149 6.835 26.049 1.00 83.62 242 ARG A O 1
ATOM 1897 N N . LEU A 1 243 ? -12.455 5.188 24.691 1.00 83.19 243 LEU A N 1
ATOM 1898 C CA . LEU A 1 243 ? -12.935 4.103 25.546 1.00 83.19 243 LEU A CA 1
ATOM 1899 C C . LEU A 1 243 ? -12.192 4.050 26.888 1.00 83.19 243 LEU A C 1
ATOM 1901 O O . LEU A 1 243 ? -12.820 3.835 27.927 1.00 83.19 243 LEU A O 1
ATOM 1905 N N . LYS A 1 244 ? -10.880 4.307 26.894 1.00 83.38 244 LYS A N 1
ATOM 1906 C CA . LYS A 1 244 ? -10.093 4.430 28.128 1.00 83.38 244 LYS A CA 1
ATOM 1907 C C . LYS A 1 244 ? -10.578 5.569 29.011 1.00 83.38 244 LYS A C 1
ATOM 1909 O O . LYS A 1 244 ? -10.774 5.361 30.207 1.00 83.38 244 LYS A O 1
ATOM 1914 N N . THR A 1 245 ? -10.793 6.751 28.437 1.00 83.00 245 THR A N 1
ATOM 1915 C CA . THR A 1 245 ? -11.309 7.908 29.179 1.00 83.00 245 THR A CA 1
ATOM 1916 C C . THR A 1 245 ? -12.687 7.614 29.768 1.00 83.00 245 THR A C 1
ATOM 1918 O O . THR A 1 245 ? -12.927 7.907 30.937 1.00 83.00 245 THR A O 1
ATOM 1921 N N . LEU A 1 246 ? -13.576 6.966 29.010 1.00 82.62 246 LEU A N 1
ATOM 1922 C CA . LEU A 1 246 ? -14.891 6.556 29.513 1.00 82.62 246 LEU A CA 1
ATOM 1923 C C . LEU A 1 246 ? -14.791 5.564 30.676 1.00 82.62 246 LEU A C 1
ATOM 1925 O O . LEU A 1 246 ? -15.502 5.716 31.668 1.00 82.62 246 LEU A O 1
ATOM 1929 N N . LYS A 1 247 ? -13.890 4.579 30.587 1.00 82.19 247 LYS A N 1
ATOM 1930 C CA . LYS A 1 247 ? -13.625 3.630 31.676 1.00 82.19 247 LYS A CA 1
ATOM 1931 C C . LYS A 1 247 ? -13.083 4.333 32.924 1.00 82.19 247 LYS A C 1
ATOM 1933 O O . LYS A 1 247 ? -13.491 3.995 34.031 1.00 82.19 247 LYS A O 1
ATOM 1938 N N . ALA A 1 248 ? -12.186 5.305 32.755 1.00 82.25 248 ALA A N 1
ATOM 1939 C CA . ALA A 1 248 ? -11.610 6.069 33.861 1.00 82.25 248 ALA A CA 1
ATOM 1940 C C . ALA A 1 248 ? -12.651 6.952 34.570 1.00 82.25 248 ALA A C 1
ATOM 1942 O O . ALA A 1 248 ? -12.654 7.004 35.794 1.00 82.25 248 ALA A O 1
ATOM 1943 N N . ASN A 1 249 ? -13.561 7.575 33.816 1.00 78.69 249 ASN A N 1
ATOM 1944 C CA . ASN A 1 249 ? -14.594 8.476 34.344 1.00 78.69 249 ASN A CA 1
ATOM 1945 C C . ASN A 1 249 ? -15.805 7.757 34.970 1.00 78.69 249 ASN A C 1
ATOM 1947 O O . ASN A 1 249 ? -16.668 8.417 35.541 1.00 78.69 249 ASN A O 1
ATOM 1951 N N . LYS A 1 250 ? -15.910 6.426 34.835 1.00 67.62 250 LYS A N 1
ATOM 1952 C CA . LYS A 1 250 ? -16.915 5.606 35.538 1.00 67.62 250 LYS A CA 1
ATOM 1953 C C . LYS A 1 250 ? -16.488 5.188 36.956 1.00 67.62 250 LYS A C 1
ATOM 1955 O O . LYS A 1 250 ? -17.287 4.551 37.641 1.00 67.62 250 LYS A O 1
ATOM 1960 N N . LYS A 1 251 ? -15.252 5.491 37.373 1.00 49.16 251 LYS A N 1
ATOM 1961 C CA . LYS A 1 251 ? -14.816 5.379 38.775 1.00 49.16 251 LYS A CA 1
ATOM 1962 C C . LYS A 1 251 ? -15.269 6.595 39.568 1.00 49.16 251 LYS A C 1
ATOM 1964 O O . LYS A 1 251 ? -15.614 6.388 40.749 1.00 49.16 251 LYS A O 1
#

Secondary structure (DSSP, 8-state):
----TTHHHHHHHHHHHHHHHHHHHGGGS------HHHHHHHHHHHHHT-GGGGTT-EEE--TTB-S-HHHHHHHHHHHHHHHTTHIIIIIHHHHHHHHHHHH-HHHHTSTTS--GGG---TTTT--HHHHHHHHHTTB-SS---EEEGGGT-S-HHHHHHHHHHHHHHHHHHHHHTHHHHHHHHHHHHHHHHHHHTS---HHHHHHHHHHHHHHHHHHHHHHHHHHHHHHHHHHHHHHHHHHHHHHHHT-

Radius of gyration: 22.58 Å; chains: 1; bounding box: 51×32×72 Å

Foldseek 3Di:
DPDLLLVLLVVLLVLLVPQQLVLQVLLPPDPPPPPLVLLVVLLVVCVVVPVVVQFQPKFFDFFQFQAALVVLLVLLVVLCVVLVCLLQQALVLLLVVLVVCLVPVVLQADLPSDALVPRDGNCVVDDLVVSVVSNCVRGHPGTDGIDTVVSHHVGSVRLSVSLVSLNVSSVSSHDPVNVSSVVSSVSSVVSSVSNSPGDGDSNSSNRNSVSSVSSSSSSVSSSSSSVNSSSSNVSSSRNSVVSSVVVVVVD

pLDDT: mean 82.84, std 11.47, range [32.91, 94.62]